Protein AF-A0A6L6XKD6-F1 (afdb_monomer)

Foldseek 3Di:
DDQDPPQKDFAPAQKFKFFAPQLCVPPPVCVPPDGRDFDDDVNHRRMDHNVCVVSVRIDIDGHPQWDKDKWKFKWFDDPNDTGGLVDPDTHPDVLLRVLLNVLSVPPPVDPTDIDMDIDIDTDHDQDAFDDDPNAGADEPSSPPDPSSDDFFHKYFVVVLVVQCVVDPWLDDDQQKTFHNDFPAWFQDPVVRDTAGWTFIWHHPDHRMIGTQGTHGRPDRHDDGDD

pLDDT: mean 93.57, std 5.66, range [59.41, 98.75]

Structure (mmCIF, N/CA/C/O backbone):
data_AF-A0A6L6XKD6-F1
#
_entry.id   AF-A0A6L6XKD6-F1
#
loop_
_atom_site.group_PDB
_atom_site.id
_atom_site.type_symbol
_atom_site.label_atom_id
_atom_site.label_alt_id
_atom_site.label_comp_id
_atom_site.label_asym_id
_atom_site.label_entity_id
_atom_site.label_seq_id
_atom_site.pdbx_PDB_ins_code
_atom_site.Cartn_x
_atom_site.Cartn_y
_atom_site.Cartn_z
_atom_site.occupancy
_atom_site.B_iso_or_equiv
_atom_site.auth_seq_id
_atom_site.auth_comp_id
_atom_site.auth_asym_id
_atom_site.auth_atom_id
_atom_site.pdbx_PDB_model_num
ATOM 1 N N . MET A 1 1 ? -10.963 7.367 24.232 1.00 85.81 1 MET A N 1
ATOM 2 C CA . MET A 1 1 ? -11.306 8.443 23.291 1.00 85.81 1 MET A CA 1
ATOM 3 C C . MET A 1 1 ? -10.760 9.798 23.723 1.00 85.81 1 MET A C 1
ATOM 5 O O . MET A 1 1 ? -10.962 10.217 24.860 1.00 85.81 1 MET A O 1
ATOM 9 N N . GLU A 1 2 ? -10.145 10.516 22.786 1.00 88.81 2 GLU A N 1
ATOM 10 C CA . GLU A 1 2 ? -9.749 11.925 22.910 1.00 88.81 2 GLU A CA 1
ATOM 11 C C . GLU A 1 2 ? -10.713 12.805 22.100 1.00 88.81 2 GLU A C 1
ATOM 13 O O . GLU A 1 2 ? -11.097 12.444 20.983 1.00 88.81 2 GLU A O 1
ATOM 18 N N . LYS A 1 3 ? -11.122 13.962 22.638 1.00 88.25 3 LYS A N 1
ATOM 19 C CA . LYS A 1 3 ? -11.932 14.929 21.884 1.00 88.25 3 LYS A CA 1
ATOM 20 C C . LYS A 1 3 ? -11.030 15.744 20.960 1.00 88.25 3 LYS A C 1
ATOM 22 O O . LYS A 1 3 ? -10.124 16.426 21.426 1.00 88.25 3 LYS A O 1
ATOM 27 N N . ILE A 1 4 ? -11.318 15.705 19.665 1.00 89.31 4 ILE A N 1
ATOM 28 C CA . ILE A 1 4 ? -10.573 16.413 18.623 1.00 89.31 4 ILE A CA 1
ATOM 29 C C . ILE A 1 4 ? -11.416 17.549 18.020 1.00 89.31 4 ILE A C 1
ATOM 31 O O . ILE A 1 4 ? -12.580 17.763 18.372 1.00 89.31 4 ILE A O 1
ATOM 35 N N . PHE A 1 5 ? -10.814 18.315 17.109 1.00 87.31 5 PHE A N 1
ATOM 36 C CA . PHE A 1 5 ? -11.452 19.457 16.452 1.00 87.31 5 PHE A CA 1
ATOM 37 C C . PHE A 1 5 ? -12.770 19.083 15.734 1.00 87.31 5 PHE A C 1
ATOM 39 O O . PHE A 1 5 ? -12.951 17.951 15.285 1.00 87.31 5 PHE A O 1
ATOM 46 N N . ASN A 1 6 ? -13.676 20.058 15.573 1.00 85.75 6 ASN A N 1
ATOM 47 C CA . ASN A 1 6 ? -14.986 19.907 14.914 1.00 85.75 6 ASN A CA 1
ATOM 48 C C . ASN A 1 6 ? -15.966 18.923 15.587 1.00 85.75 6 ASN A C 1
ATOM 50 O O . ASN A 1 6 ? -16.712 18.236 14.891 1.00 85.75 6 ASN A O 1
ATOM 54 N N . ASN A 1 7 ? -16.022 18.891 16.924 1.00 90.31 7 ASN A N 1
ATOM 55 C CA . ASN A 1 7 ? -16.972 18.059 17.685 1.00 90.31 7 ASN A CA 1
ATOM 56 C C . ASN A 1 7 ? -16.884 16.577 17.289 1.00 90.31 7 ASN A C 1
ATOM 58 O O . ASN A 1 7 ? -17.882 15.935 16.948 1.00 90.31 7 ASN A O 1
ATOM 62 N N . ARG A 1 8 ? -15.660 16.049 17.283 1.00 91.75 8 ARG A N 1
ATOM 63 C CA . ARG A 1 8 ? -15.356 14.653 16.968 1.00 91.75 8 ARG A CA 1
ATOM 64 C C . ARG A 1 8 ? -14.533 14.034 18.079 1.00 91.75 8 ARG A C 1
ATOM 66 O O . ARG A 1 8 ? -13.816 14.726 18.798 1.00 91.75 8 ARG A O 1
ATOM 73 N N . TYR A 1 9 ? -14.615 12.721 18.177 1.00 93.19 9 TYR A N 1
ATOM 74 C CA . TYR A 1 9 ? -13.723 11.909 18.977 1.00 93.19 9 TYR A CA 1
ATOM 75 C C . TYR A 1 9 ? -12.781 11.128 18.081 1.00 93.19 9 TYR A C 1
ATOM 77 O O . TYR A 1 9 ? -13.185 10.640 17.026 1.00 93.19 9 TYR A O 1
ATOM 85 N N . LYS A 1 10 ? -11.547 10.985 18.553 1.00 94.00 10 LYS A N 1
ATOM 86 C CA . LYS A 1 10 ? -10.614 9.965 18.100 1.00 94.00 10 LYS A CA 1
ATOM 87 C C . LYS A 1 10 ? -10.657 8.801 19.086 1.00 94.00 10 LYS A C 1
ATOM 89 O O . LYS A 1 10 ? -10.645 9.027 20.301 1.00 94.00 10 LYS A O 1
ATOM 94 N N . ALA A 1 11 ? -10.753 7.583 18.570 1.00 93.56 11 ALA A N 1
ATOM 95 C CA . ALA A 1 11 ? -10.715 6.371 19.369 1.00 93.56 11 ALA A CA 1
ATOM 96 C C . ALA A 1 11 ? -9.370 6.256 20.109 1.00 93.56 11 ALA A C 1
ATOM 98 O O . ALA A 1 11 ? -8.357 6.786 19.645 1.00 93.56 11 ALA A O 1
ATOM 99 N N . ASP A 1 12 ? -9.353 5.574 21.257 1.00 93.94 12 ASP A N 1
ATOM 100 C CA . ASP A 1 12 ? -8.089 5.181 21.894 1.00 93.94 12 ASP A CA 1
ATOM 101 C C . ASP A 1 12 ? -7.202 4.404 20.913 1.00 93.94 12 ASP A C 1
ATOM 103 O O . ASP A 1 12 ? -7.693 3.694 20.032 1.00 93.94 12 ASP A O 1
ATOM 107 N N . GLU A 1 13 ? -5.884 4.515 21.091 1.00 90.62 13 GLU A N 1
ATOM 108 C CA . GLU A 1 13 ? -4.920 3.759 20.293 1.00 90.62 13 GLU A CA 1
ATOM 109 C C . GLU A 1 13 ? -5.251 2.256 20.313 1.00 90.62 13 GLU A C 1
ATOM 111 O O . GLU A 1 13 ? -5.564 1.680 21.358 1.00 90.62 13 GLU A O 1
ATOM 116 N N . GLY A 1 14 ? -5.224 1.626 19.136 1.00 90.81 14 GLY A N 1
ATOM 117 C CA . GLY A 1 14 ? -5.606 0.225 18.974 1.00 90.81 14 GLY A CA 1
ATOM 118 C C . GLY A 1 14 ? -7.112 -0.042 19.019 1.00 90.81 14 GLY A C 1
ATOM 119 O O . GLY A 1 14 ? -7.512 -1.198 19.151 1.00 90.81 14 GLY A O 1
ATOM 120 N N . LYS A 1 15 ? -7.966 0.984 18.902 1.00 94.12 15 LYS A N 1
ATOM 121 C CA . LYS A 1 15 ? -9.426 0.842 18.817 1.00 94.12 15 LYS A CA 1
ATOM 122 C C . LYS A 1 15 ? -10.023 1.601 17.631 1.00 94.12 15 LYS A C 1
ATOM 124 O O . LYS A 1 15 ? -9.404 2.489 17.052 1.00 94.12 15 LYS A O 1
ATOM 129 N N . TYR A 1 16 ? -11.261 1.257 17.293 1.00 93.81 16 TYR A N 1
ATOM 130 C CA . TYR A 1 16 ? -12.077 1.915 16.272 1.00 93.81 16 TYR A CA 1
ATOM 131 C C . TYR A 1 16 ? -13.548 1.950 16.699 1.00 93.81 16 TYR A C 1
ATOM 133 O O . TYR A 1 16 ? -13.947 1.249 17.631 1.00 93.81 16 TYR A O 1
ATOM 141 N N . PHE A 1 17 ? -14.361 2.779 16.049 1.00 94.81 17 PHE A N 1
ATOM 142 C CA . PHE A 1 17 ? -15.783 2.898 16.350 1.00 94.81 17 PHE A CA 1
ATOM 143 C C . PHE A 1 17 ? -16.616 1.892 15.552 1.00 94.81 17 PHE A C 1
ATOM 145 O O . PHE A 1 17 ? -16.529 1.812 14.324 1.00 94.81 17 PHE A O 1
ATOM 152 N N . VAL A 1 18 ? -17.483 1.168 16.261 1.00 95.25 18 VAL A N 1
ATOM 153 C CA . VAL A 1 18 ? -18.462 0.240 15.682 1.00 95.25 18 VAL A CA 1
ATOM 154 C C . VAL A 1 18 ? -19.890 0.660 15.991 1.00 95.25 18 VAL A C 1
ATOM 156 O O . VAL A 1 18 ? -20.165 1.343 16.985 1.00 95.25 18 VAL A O 1
ATOM 159 N N . LEU A 1 19 ? -20.818 0.227 15.139 1.00 95.88 19 LEU A N 1
ATOM 160 C CA . LEU A 1 19 ? -22.241 0.493 15.295 1.00 95.88 19 LEU A CA 1
ATOM 161 C C . LEU A 1 19 ? -22.851 -0.298 16.459 1.00 95.88 19 LEU A C 1
ATOM 163 O O . LEU A 1 19 ? -22.727 -1.520 16.521 1.00 95.88 19 LEU A O 1
ATOM 167 N N . THR A 1 20 ? -23.595 0.380 17.336 1.00 96.19 20 THR A N 1
ATOM 168 C CA . THR A 1 20 ? -24.381 -0.270 18.396 1.00 96.19 20 THR A CA 1
ATOM 169 C C . THR A 1 20 ? -25.811 -0.579 17.942 1.00 96.19 20 THR A C 1
ATOM 171 O O . THR A 1 20 ? -26.335 0.041 17.013 1.00 96.19 20 THR A O 1
ATOM 174 N N . GLU A 1 21 ? -26.509 -1.461 18.666 1.00 95.56 21 GLU A N 1
ATOM 175 C CA . GLU A 1 21 ? -27.956 -1.699 18.495 1.00 95.56 21 GLU A CA 1
ATOM 176 C C . GLU A 1 21 ? -28.777 -0.400 18.553 1.00 95.56 21 GLU A C 1
ATOM 178 O O . GLU A 1 21 ? -29.677 -0.148 17.745 1.00 95.56 21 GLU A O 1
ATOM 183 N N . LYS A 1 22 ? -28.431 0.486 19.498 1.00 95.50 22 LYS A N 1
ATOM 184 C CA . LYS A 1 22 ? -29.087 1.788 19.649 1.00 95.50 22 LYS A CA 1
ATOM 185 C C . LYS A 1 22 ? -28.840 2.669 18.424 1.00 95.50 22 LYS A C 1
ATOM 187 O O . LYS A 1 22 ? -29.766 3.349 17.982 1.00 95.50 22 LYS A O 1
ATOM 192 N N . GLY A 1 23 ? -27.626 2.658 17.876 1.00 93.69 23 GLY A N 1
ATOM 193 C CA . GLY A 1 23 ? -27.283 3.382 16.655 1.00 93.69 23 GLY A CA 1
ATOM 194 C C . GLY A 1 23 ? -28.054 2.869 15.446 1.00 93.69 23 GLY A C 1
ATOM 195 O O . GLY A 1 23 ? -28.707 3.658 14.765 1.00 93.69 23 GLY A O 1
ATOM 196 N N . LYS A 1 24 ? -28.069 1.548 15.238 1.00 94.06 24 LYS A N 1
ATOM 197 C CA . LYS A 1 24 ? -28.800 0.883 14.149 1.00 94.06 24 LYS A CA 1
ATOM 198 C C . LYS A 1 24 ? -30.286 1.243 14.142 1.00 94.06 24 LYS A C 1
ATOM 200 O O . LYS A 1 24 ? -30.855 1.500 13.085 1.00 94.06 24 LYS A O 1
ATOM 205 N N . ARG A 1 25 ? -30.908 1.291 15.324 1.00 93.81 25 ARG A N 1
ATOM 206 C CA . ARG A 1 25 ? -32.331 1.618 15.479 1.00 93.81 25 ARG A CA 1
ATOM 207 C C . ARG A 1 25 ? -32.653 3.094 15.228 1.00 93.81 25 ARG A C 1
ATOM 209 O O . ARG A 1 25 ? -33.729 3.386 14.718 1.00 93.81 25 ARG A O 1
ATOM 216 N N . ASN A 1 26 ? -31.770 4.013 15.624 1.00 93.69 26 ASN A N 1
ATOM 217 C CA . ASN A 1 26 ? -32.099 5.443 15.721 1.00 93.69 26 ASN A CA 1
ATOM 218 C C . ASN A 1 26 ? -31.420 6.332 14.672 1.00 93.69 26 ASN A C 1
ATOM 220 O O . ASN A 1 26 ? -31.800 7.494 14.536 1.00 93.69 26 ASN A O 1
ATOM 224 N N . VAL A 1 27 ? -30.426 5.829 13.936 1.00 91.69 27 VAL A N 1
ATOM 225 C CA . VAL A 1 27 ? -29.691 6.606 12.933 1.00 91.69 27 VAL A CA 1
ATOM 226 C C . VAL A 1 27 ? -29.999 6.064 11.535 1.00 91.69 27 VAL A C 1
ATOM 228 O O . VAL A 1 27 ? -29.444 5.038 11.141 1.00 91.69 27 VAL A O 1
ATOM 231 N N . PRO A 1 28 ? -30.830 6.758 10.732 1.00 89.62 28 PRO A N 1
ATOM 232 C CA . PRO A 1 28 ? -31.217 6.289 9.399 1.00 89.62 28 PRO A CA 1
ATOM 233 C C . PRO A 1 28 ? -30.036 6.016 8.459 1.00 89.62 28 PRO A C 1
ATOM 235 O O . PRO A 1 28 ? -30.104 5.105 7.635 1.00 89.62 28 PRO A O 1
ATOM 238 N N . ALA A 1 29 ? -28.938 6.766 8.605 1.00 86.69 29 ALA A N 1
ATOM 239 C CA . ALA A 1 29 ? -27.720 6.574 7.818 1.00 86.69 29 ALA A CA 1
ATOM 240 C C . ALA A 1 29 ? -27.069 5.196 8.040 1.00 86.69 29 ALA A C 1
ATOM 242 O O . ALA A 1 29 ? -26.415 4.677 7.143 1.00 86.69 29 ALA A O 1
ATOM 243 N N . TYR A 1 30 ? -27.290 4.572 9.200 1.00 89.56 30 TYR A N 1
ATOM 244 C CA . TYR A 1 30 ? -26.697 3.284 9.561 1.00 89.56 30 TYR A CA 1
ATOM 245 C C . TYR A 1 30 ? -27.616 2.092 9.263 1.00 89.56 30 TYR A C 1
ATOM 247 O O . TYR A 1 30 ? -27.306 0.961 9.633 1.00 89.56 30 TYR A O 1
ATOM 255 N N . LYS A 1 31 ? -28.740 2.292 8.551 1.00 86.06 31 LYS A N 1
ATOM 256 C CA . LYS A 1 31 ? -29.712 1.211 8.296 1.00 86.06 31 LYS A CA 1
ATOM 257 C C . LYS A 1 31 ? -29.104 0.010 7.564 1.00 86.06 31 LYS A C 1
ATOM 259 O O . LYS A 1 31 ? -29.585 -1.100 7.753 1.00 86.06 31 LYS A O 1
ATOM 264 N N . ASN A 1 32 ? -28.074 0.221 6.744 1.00 88.75 32 ASN A N 1
ATOM 265 C CA . ASN A 1 32 ? -27.440 -0.826 5.935 1.00 88.75 32 ASN A CA 1
ATOM 266 C C . ASN A 1 32 ? -26.163 -1.398 6.574 1.00 88.75 32 ASN A C 1
ATOM 268 O O . ASN A 1 32 ? -25.604 -2.331 6.021 1.00 88.75 32 ASN A O 1
ATOM 272 N N . ILE A 1 33 ? -25.723 -0.863 7.716 1.00 89.75 33 ILE A N 1
ATOM 273 C CA . ILE A 1 33 ? -24.507 -1.298 8.421 1.00 89.75 33 ILE A CA 1
ATOM 274 C C . ILE A 1 33 ? -24.913 -2.269 9.526 1.00 89.75 33 ILE A C 1
ATOM 276 O O . ILE A 1 33 ? -25.846 -1.981 10.277 1.00 89.75 33 ILE A O 1
ATOM 280 N N . SER A 1 34 ? -24.289 -3.431 9.622 1.00 92.69 34 SER A N 1
ATOM 281 C CA . SER A 1 34 ? -24.578 -4.422 10.659 1.00 92.69 34 SER A CA 1
ATOM 282 C C . SER A 1 34 ? -24.107 -3.938 12.031 1.00 92.69 34 SER A C 1
ATOM 284 O O . SER A 1 34 ? -23.170 -3.154 12.159 1.00 92.69 34 SER A O 1
ATOM 286 N N . VAL A 1 35 ? -24.774 -4.381 13.095 1.00 92.69 35 VAL A N 1
ATOM 287 C CA . VAL A 1 35 ? -24.304 -4.090 14.457 1.00 92.69 35 VAL A CA 1
ATOM 288 C C . VAL A 1 35 ? -22.936 -4.744 14.651 1.00 92.69 35 VAL A C 1
ATOM 290 O O . VAL A 1 35 ? -22.742 -5.893 14.263 1.00 92.69 35 VAL A O 1
ATOM 293 N N . GLY A 1 36 ? -21.990 -3.999 15.222 1.00 89.12 36 GLY A N 1
ATOM 294 C CA . GLY A 1 36 ? -20.596 -4.421 15.361 1.00 89.12 36 GLY A CA 1
ATOM 295 C C . GLY A 1 36 ? -19.717 -4.174 14.131 1.00 89.12 36 GLY A C 1
ATOM 296 O O . GLY A 1 36 ? -18.504 -4.312 14.247 1.00 89.12 36 GLY A O 1
ATOM 297 N N . GLU A 1 37 ? -20.270 -3.767 12.982 1.00 89.56 37 GLU A N 1
ATOM 298 C CA . GLU A 1 37 ? -19.444 -3.299 11.862 1.00 89.56 37 GLU A CA 1
ATOM 299 C C . GLU A 1 37 ? -18.857 -1.915 12.153 1.00 89.56 37 GLU A C 1
ATOM 301 O O . GLU A 1 37 ? -19.454 -1.093 12.863 1.00 89.56 37 GLU A O 1
ATOM 306 N N . SER A 1 38 ? -17.675 -1.664 11.584 1.00 88.31 38 SER A N 1
ATOM 307 C CA . SER A 1 38 ? -17.019 -0.363 11.656 1.00 88.31 38 SER A CA 1
ATOM 308 C C . SER A 1 38 ? -17.881 0.714 11.002 1.00 88.31 38 SER A C 1
ATOM 310 O O . SER A 1 38 ? -18.537 0.502 9.980 1.00 88.31 38 SER A O 1
ATOM 312 N N . VAL A 1 39 ? -17.861 1.908 11.588 1.00 85.12 39 VAL A N 1
ATOM 313 C CA . VAL A 1 39 ? -18.477 3.094 10.994 1.00 85.12 39 VAL A CA 1
ATOM 314 C C . VAL A 1 39 ? -17.377 4.108 10.740 1.00 85.12 39 VAL A C 1
ATOM 316 O O . VAL A 1 39 ? -16.840 4.689 11.676 1.00 85.12 39 VAL A O 1
ATOM 319 N N . ALA A 1 40 ? -17.034 4.301 9.468 1.00 79.12 40 ALA A N 1
ATOM 320 C CA . ALA A 1 40 ? -16.027 5.270 9.061 1.00 79.12 40 ALA A CA 1
ATOM 321 C C . ALA A 1 40 ? -16.639 6.660 8.853 1.00 79.12 40 ALA A C 1
ATOM 323 O O . ALA A 1 40 ? -17.618 6.816 8.117 1.00 79.12 40 ALA A O 1
ATOM 324 N N . GLU A 1 41 ? -16.030 7.686 9.444 1.00 72.69 41 GLU A N 1
ATOM 325 C CA . GLU A 1 41 ? -16.300 9.077 9.096 1.00 72.69 41 GLU A CA 1
ATOM 326 C C . GLU A 1 41 ? -15.225 9.563 8.119 1.00 72.69 41 GLU A C 1
ATOM 328 O O . GLU A 1 41 ? -14.050 9.635 8.461 1.00 72.69 41 GLU A O 1
ATOM 333 N N . GLY A 1 42 ? -15.607 9.876 6.876 1.00 59.41 42 GLY A N 1
ATOM 334 C CA . GLY A 1 42 ? -14.647 10.342 5.865 1.00 59.41 42 GLY A CA 1
ATOM 335 C C . GLY A 1 42 ? -13.521 9.339 5.578 1.00 59.41 42 GLY A C 1
ATOM 336 O O . GLY A 1 42 ? -12.397 9.765 5.341 1.00 59.41 42 GLY A O 1
ATOM 337 N N . TYR A 1 43 ? -13.847 8.038 5.603 1.00 64.44 43 TYR A N 1
ATOM 338 C CA . TYR A 1 43 ? -12.949 6.880 5.437 1.00 64.44 43 TYR A CA 1
ATOM 339 C C . TYR A 1 43 ? -12.096 6.493 6.657 1.00 64.44 43 TYR A C 1
ATOM 341 O O . TYR A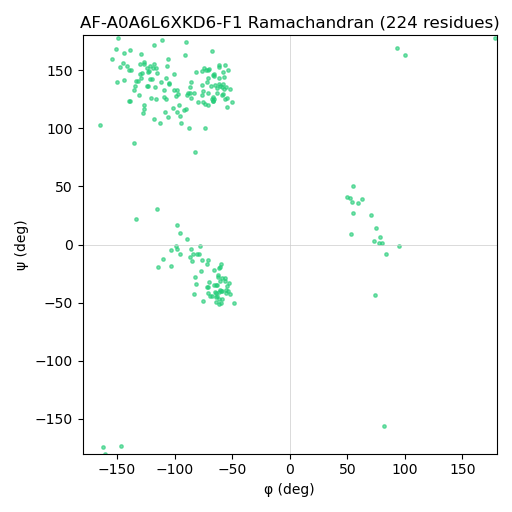 1 43 ? -11.389 5.491 6.593 1.00 64.44 43 TYR A O 1
ATOM 349 N N . ASP A 1 44 ? -12.219 7.192 7.790 1.00 82.69 44 ASP A N 1
ATOM 350 C CA . ASP A 1 44 ? -11.517 6.839 9.028 1.00 82.69 44 ASP A CA 1
ATOM 351 C C . ASP A 1 44 ? -12.492 6.280 10.078 1.00 82.69 44 ASP A C 1
ATOM 353 O O . ASP A 1 44 ? -13.376 6.980 10.573 1.00 82.69 44 ASP A O 1
ATOM 357 N N . SER A 1 45 ? -12.345 4.997 10.418 1.00 87.44 45 SER A N 1
ATOM 358 C CA . SER A 1 45 ? -13.155 4.329 11.455 1.00 87.44 45 SER A CA 1
ATOM 359 C C . SER A 1 45 ? -12.678 4.600 12.882 1.00 87.44 45 SER A C 1
ATOM 361 O O . SER A 1 45 ? -13.366 4.257 13.842 1.00 87.44 45 SER A O 1
ATOM 363 N N . THR A 1 46 ? -11.525 5.246 13.050 1.00 90.88 46 THR A N 1
ATOM 364 C CA . THR A 1 46 ? -11.024 5.698 14.353 1.00 90.88 46 THR A CA 1
ATOM 365 C C . THR A 1 46 ? -11.583 7.063 14.742 1.00 90.88 46 THR A C 1
ATOM 367 O O . THR A 1 46 ? -11.343 7.525 15.856 1.00 90.88 46 THR A O 1
ATOM 370 N N . ILE A 1 47 ? -12.356 7.706 13.862 1.00 92.06 47 ILE A N 1
ATOM 371 C CA . ILE A 1 47 ? -12.967 9.014 14.092 1.00 92.06 47 ILE A CA 1
ATOM 372 C C . ILE A 1 47 ? -14.490 8.885 14.080 1.00 92.06 47 ILE A C 1
ATOM 374 O O . ILE A 1 47 ? -15.072 8.244 13.210 1.00 92.06 47 ILE A O 1
ATOM 378 N N . ALA A 1 48 ? -15.144 9.536 15.041 1.00 92.62 48 ALA A N 1
ATOM 379 C CA . ALA A 1 48 ? -16.597 9.615 15.093 1.00 92.62 48 ALA A CA 1
ATOM 380 C C . ALA A 1 48 ? -17.086 10.969 15.610 1.00 92.62 48 ALA A C 1
ATOM 382 O O . ALA A 1 48 ? -16.544 11.522 16.568 1.00 92.62 48 ALA A O 1
ATOM 383 N N . ALA A 1 49 ? -18.174 11.480 15.034 1.00 92.06 49 ALA A N 1
ATOM 384 C CA . ALA A 1 49 ? -18.852 12.667 15.542 1.00 92.06 49 ALA A CA 1
ATOM 385 C C . ALA A 1 49 ? -19.287 12.493 17.008 1.00 92.06 49 ALA A C 1
ATOM 387 O O . ALA A 1 49 ? -19.925 11.502 17.372 1.00 92.06 49 ALA A O 1
ATOM 388 N N . GLU A 1 50 ? -19.024 13.514 17.824 1.00 93.31 50 GLU A N 1
ATOM 389 C CA . GLU A 1 50 ? -19.306 13.568 19.263 1.00 93.31 50 GLU A CA 1
ATOM 390 C C . GLU A 1 50 ? -20.734 13.132 19.578 1.00 93.31 50 GLU A C 1
ATOM 392 O O . GLU A 1 50 ? -20.950 12.194 20.342 1.00 93.31 50 GLU A O 1
ATOM 397 N N . ARG A 1 51 ? -21.712 13.707 18.868 1.00 92.69 51 ARG A N 1
ATOM 398 C CA . ARG A 1 51 ? -23.133 13.377 19.035 1.00 92.69 51 ARG A CA 1
ATOM 399 C C . ARG A 1 51 ? -23.449 11.893 18.846 1.00 92.69 51 ARG A C 1
ATOM 401 O O . ARG A 1 51 ? -24.445 11.423 19.380 1.00 92.69 51 ARG A O 1
ATOM 408 N N . PHE A 1 52 ? -22.695 11.157 18.034 1.00 93.62 52 PHE A N 1
ATOM 409 C CA . PHE A 1 52 ? -22.953 9.735 17.812 1.00 93.62 52 PHE A CA 1
ATOM 410 C C . PHE A 1 52 ? -22.378 8.878 18.934 1.00 93.62 52 PHE A C 1
ATOM 412 O O . PHE A 1 52 ? -23.005 7.891 19.320 1.00 93.62 52 PHE A O 1
ATOM 419 N N . VAL A 1 53 ? -21.244 9.287 19.495 1.00 93.75 53 VAL A N 1
ATOM 420 C CA . VAL A 1 53 ? -20.633 8.605 20.635 1.00 93.75 53 VAL A CA 1
ATOM 421 C C . VAL A 1 53 ? -21.400 8.912 21.924 1.00 93.75 53 VAL A C 1
ATOM 423 O O . VAL A 1 53 ? -21.827 7.987 22.608 1.00 93.75 53 VAL A O 1
ATOM 426 N N . GLU A 1 54 ? -21.696 10.183 22.214 1.00 94.12 54 GLU A N 1
ATOM 427 C CA . GLU A 1 54 ? -22.406 10.595 23.437 1.00 94.12 54 GLU A CA 1
ATOM 428 C C . GLU A 1 54 ? -23.834 10.040 23.518 1.00 94.12 54 GLU A C 1
ATOM 430 O O . GLU A 1 54 ? -24.311 9.667 24.588 1.00 94.12 54 GLU A O 1
ATOM 435 N N . ASN A 1 55 ? -24.520 9.911 22.377 1.00 95.19 55 ASN A N 1
ATOM 436 C CA . ASN A 1 55 ? -25.835 9.272 22.339 1.00 95.19 55 ASN A CA 1
ATOM 437 C C . ASN A 1 55 ? -25.765 7.734 22.392 1.00 95.19 55 ASN A C 1
ATOM 439 O O . ASN A 1 55 ? -26.815 7.083 22.403 1.00 95.19 55 ASN A O 1
ATOM 443 N N . GLY A 1 56 ? -24.571 7.135 22.441 1.00 94.56 56 GLY A N 1
ATOM 444 C CA . GLY A 1 56 ? -24.358 5.688 22.505 1.00 94.56 56 GLY A CA 1
ATOM 445 C C . GLY A 1 56 ? -24.697 4.953 21.208 1.00 94.56 56 GLY A C 1
ATOM 446 O O . GLY A 1 56 ? -25.071 3.781 21.247 1.00 94.56 56 GLY A O 1
ATOM 447 N N . TYR A 1 57 ? -24.645 5.635 20.062 1.00 95.44 57 TYR A N 1
ATOM 448 C CA . TYR A 1 57 ? -24.878 5.029 18.746 1.00 95.44 57 TYR A CA 1
ATOM 449 C C . TYR A 1 57 ? -23.635 4.339 18.196 1.00 95.44 57 TYR A C 1
ATOM 451 O O . TYR A 1 57 ? -23.759 3.385 17.433 1.00 95.44 57 TYR A O 1
ATOM 459 N N . LEU A 1 58 ? -22.464 4.820 18.603 1.00 95.44 58 LEU A N 1
ATOM 460 C CA . LEU A 1 58 ? -21.168 4.236 18.302 1.00 95.44 58 LEU A CA 1
ATOM 461 C C . LEU A 1 58 ? -20.442 3.924 19.609 1.00 95.44 58 LEU A C 1
ATOM 463 O O . LEU A 1 58 ? -20.623 4.625 20.606 1.00 95.44 58 LEU A O 1
ATOM 467 N N . THR A 1 59 ? -19.626 2.878 19.601 1.00 95.62 59 THR A N 1
ATOM 468 C CA . THR A 1 59 ? -18.774 2.509 20.735 1.00 95.62 59 THR A CA 1
ATOM 469 C C . THR A 1 59 ? -17.393 2.099 20.244 1.00 95.62 59 THR A C 1
ATOM 471 O O . THR A 1 59 ? -17.260 1.620 19.119 1.00 95.62 59 THR A O 1
ATOM 474 N N . GLU A 1 60 ? -16.365 2.315 21.060 1.00 95.19 60 GLU A N 1
ATOM 475 C CA . GLU A 1 60 ? -15.018 1.850 20.739 1.00 95.19 60 GLU A CA 1
ATOM 476 C C . GLU A 1 60 ? -14.932 0.325 20.864 1.00 95.19 60 GLU A C 1
ATOM 478 O O . GLU A 1 60 ? -15.449 -0.273 21.807 1.00 95.19 60 GLU A O 1
ATOM 483 N N . THR A 1 61 ? -14.228 -0.308 19.937 1.00 94.38 61 THR A N 1
ATOM 484 C CA . THR A 1 61 ? -13.902 -1.735 19.952 1.00 94.38 61 THR A CA 1
ATOM 485 C C . THR A 1 61 ? -12.420 -1.915 19.617 1.00 94.38 61 THR A C 1
ATOM 487 O O . THR A 1 61 ? -11.909 -1.181 18.768 1.00 94.38 61 THR A O 1
ATOM 490 N N . PRO A 1 62 ? -11.701 -2.846 20.274 1.00 93.88 62 PRO A N 1
ATOM 491 C CA . PRO A 1 62 ? -10.311 -3.145 19.940 1.00 93.88 62 PRO A CA 1
ATOM 492 C C . PRO A 1 62 ? -10.143 -3.585 18.484 1.00 93.88 62 PRO A C 1
ATOM 494 O O . PRO A 1 62 ? -10.930 -4.387 17.978 1.00 93.88 62 PRO A O 1
ATOM 497 N N . ILE A 1 63 ? -9.094 -3.094 17.828 1.00 90.50 63 ILE A N 1
ATOM 498 C CA . ILE A 1 63 ? -8.667 -3.567 16.512 1.00 90.50 63 ILE A CA 1
ATOM 499 C C . ILE A 1 63 ? -8.144 -5.005 16.680 1.00 90.50 63 ILE A C 1
ATOM 501 O O . ILE A 1 63 ? -7.268 -5.232 17.520 1.00 90.50 63 ILE A O 1
ATOM 505 N N . PRO A 1 64 ? -8.670 -5.986 15.921 1.00 88.69 64 PRO A N 1
ATOM 506 C CA . PRO A 1 64 ? -8.182 -7.358 15.979 1.00 88.69 64 PRO A CA 1
ATOM 507 C C . PRO A 1 64 ? -6.685 -7.448 15.684 1.00 88.69 64 PRO A C 1
ATOM 509 O O . PRO A 1 64 ? -6.166 -6.717 14.841 1.00 88.69 64 PRO A O 1
ATOM 512 N N . ASP A 1 65 ? -6.008 -8.364 16.376 1.00 91.31 65 ASP A N 1
ATOM 513 C CA . ASP A 1 65 ? -4.584 -8.654 16.192 1.00 91.31 65 ASP A CA 1
ATOM 514 C C . ASP A 1 65 ? -3.655 -7.432 16.333 1.00 91.31 65 ASP A C 1
ATOM 516 O O . ASP A 1 65 ? -2.569 -7.410 15.755 1.00 91.31 65 ASP A O 1
ATOM 520 N N . TRP A 1 66 ? -4.053 -6.413 17.102 1.00 93.25 66 TRP A N 1
ATOM 521 C CA . TRP A 1 66 ? -3.191 -5.273 17.410 1.00 93.25 66 TRP A CA 1
ATOM 522 C C . TRP A 1 66 ? -1.988 -5.707 18.251 1.00 93.25 66 TRP A C 1
ATOM 524 O O . TRP A 1 66 ? -2.144 -6.301 19.322 1.00 93.25 66 TRP A O 1
ATOM 534 N N . ILE A 1 67 ? -0.785 -5.390 17.780 1.00 94.56 67 ILE A N 1
ATOM 535 C CA . ILE A 1 67 ? 0.475 -5.736 18.438 1.00 94.56 67 ILE A CA 1
ATOM 536 C C . ILE A 1 67 ? 1.353 -4.504 18.633 1.00 94.56 67 ILE A C 1
ATOM 538 O O . ILE A 1 67 ? 1.245 -3.518 17.906 1.00 94.56 67 ILE A O 1
ATOM 542 N N . GLU A 1 68 ? 2.257 -4.603 19.603 1.00 96.12 68 GLU A N 1
ATOM 543 C CA . GLU A 1 68 ? 3.436 -3.749 19.702 1.00 96.12 68 GLU A CA 1
ATOM 544 C C . GLU A 1 68 ? 4.664 -4.595 19.342 1.00 96.12 68 GLU A C 1
ATOM 546 O O . GLU A 1 68 ? 4.870 -5.672 19.909 1.00 96.12 68 GLU A O 1
ATOM 551 N N . SER A 1 69 ? 5.461 -4.148 18.374 1.00 96.19 69 SER A N 1
ATOM 552 C CA . SER A 1 69 ? 6.668 -4.851 17.924 1.00 96.19 69 SER A CA 1
ATOM 553 C C . SER A 1 69 ? 7.729 -3.876 17.423 1.00 96.19 69 SER A C 1
ATOM 555 O O . SER A 1 69 ? 7.504 -2.667 17.357 1.00 96.19 69 SER A O 1
ATOM 557 N N . THR A 1 70 ? 8.895 -4.390 17.030 1.00 97.69 70 THR A N 1
ATOM 558 C CA . THR A 1 70 ? 9.852 -3.595 16.253 1.00 97.69 70 THR A CA 1
ATOM 559 C C . THR A 1 70 ? 9.231 -3.225 14.909 1.00 97.69 70 THR A C 1
ATOM 561 O O . THR A 1 70 ? 8.688 -4.083 14.212 1.00 97.69 70 THR A O 1
ATOM 564 N N . GLY A 1 71 ? 9.303 -1.942 14.580 1.00 97.56 71 GLY A N 1
ATOM 565 C CA . GLY A 1 71 ? 8.937 -1.358 13.301 1.00 97.56 71 GLY A CA 1
ATOM 566 C C . GLY A 1 71 ? 10.128 -0.708 12.620 1.00 97.56 71 GLY A C 1
ATOM 567 O O . GLY A 1 71 ? 11.199 -0.551 13.212 1.00 97.56 71 GLY A O 1
ATOM 568 N N . TYR A 1 72 ? 9.916 -0.309 11.374 1.00 97.94 72 TYR A N 1
ATOM 569 C CA . TYR A 1 72 ? 10.947 0.256 10.518 1.00 97.94 72 TYR A CA 1
ATOM 570 C C . TYR A 1 72 ? 10.401 1.477 9.797 1.00 97.94 72 TYR A C 1
ATOM 572 O O . TYR A 1 72 ? 9.326 1.434 9.215 1.00 97.94 72 TYR A O 1
ATOM 580 N N . GLU A 1 73 ? 11.154 2.560 9.791 1.00 96.88 73 GLU A N 1
ATOM 581 C CA . GLU A 1 73 ? 10.821 3.767 9.040 1.00 96.88 73 GLU A CA 1
ATOM 582 C C . GLU A 1 73 ? 12.013 4.179 8.181 1.00 96.88 73 GLU A C 1
ATOM 584 O O . GLU A 1 73 ? 13.171 3.958 8.546 1.00 96.88 73 GLU A O 1
ATOM 589 N N . VAL A 1 74 ? 11.722 4.770 7.025 1.00 96.88 74 VAL A N 1
ATOM 590 C CA . VAL A 1 74 ? 12.740 5.237 6.082 1.00 96.88 74 VAL A CA 1
ATOM 591 C C . VAL A 1 74 ? 12.891 6.744 6.232 1.00 96.88 74 VAL A C 1
ATOM 593 O O . VAL A 1 74 ? 11.943 7.509 6.026 1.00 96.88 74 VAL A O 1
ATOM 596 N N . VAL A 1 75 ? 14.090 7.165 6.628 1.00 97.12 75 VAL A N 1
ATOM 597 C CA . VAL A 1 75 ? 14.374 8.529 7.074 1.00 97.12 75 VAL A CA 1
ATOM 598 C C . VAL A 1 75 ? 15.707 9.045 6.534 1.00 97.12 75 VAL A C 1
ATOM 600 O O . VAL A 1 75 ? 16.535 8.294 6.020 1.00 97.12 75 VAL A O 1
ATOM 603 N N . TYR A 1 76 ? 15.921 10.349 6.671 1.00 96.25 76 TYR A N 1
ATOM 604 C CA . TYR A 1 76 ? 17.205 11.011 6.456 1.00 96.25 76 TYR A CA 1
ATOM 605 C C . TYR A 1 76 ? 17.387 12.165 7.438 1.00 96.25 76 TYR A C 1
ATOM 607 O O . TYR A 1 76 ? 16.415 12.743 7.928 1.00 96.25 76 TYR A O 1
ATOM 615 N N . ASP A 1 77 ? 18.640 12.533 7.699 1.00 96.50 77 ASP A N 1
ATOM 616 C CA . ASP A 1 77 ? 18.951 13.632 8.609 1.00 96.50 77 ASP A CA 1
ATOM 617 C C . ASP A 1 77 ? 19.249 14.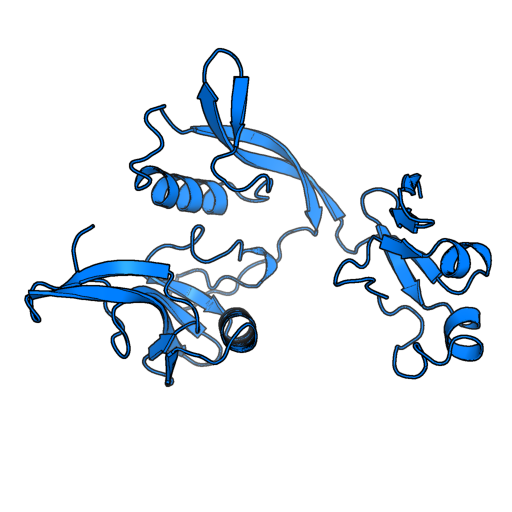921 7.848 1.00 96.50 77 ASP A C 1
ATOM 619 O O . ASP A 1 77 ? 20.118 14.973 6.976 1.00 96.50 77 ASP A O 1
ATOM 623 N N . ARG A 1 78 ? 18.562 16.004 8.220 1.00 94.19 78 ARG A N 1
ATOM 624 C CA . ARG A 1 78 ? 18.757 17.331 7.636 1.00 94.19 78 ARG A CA 1
ATOM 625 C C . ARG A 1 78 ? 18.699 18.410 8.706 1.00 94.19 78 ARG A C 1
ATOM 627 O O . ARG A 1 78 ? 17.704 18.570 9.410 1.00 94.19 78 ARG A O 1
ATOM 634 N N . LYS A 1 79 ? 19.774 19.201 8.800 1.00 93.50 79 LYS A N 1
ATOM 635 C CA . LYS A 1 79 ? 19.906 20.309 9.769 1.00 93.50 79 LYS A CA 1
ATOM 636 C C . LYS A 1 79 ? 19.623 19.874 11.221 1.00 93.50 79 LYS A C 1
ATOM 638 O O . LYS A 1 79 ? 18.966 2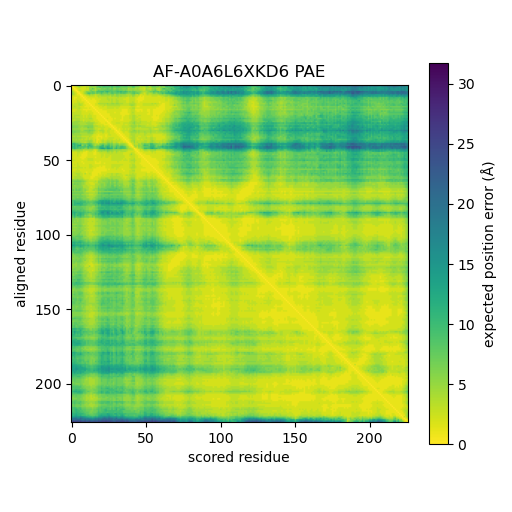0.600 11.958 1.00 93.50 79 LYS A O 1
ATOM 643 N N . GLY A 1 80 ? 20.093 18.685 11.606 1.00 93.50 80 GLY A N 1
ATOM 644 C CA . GLY A 1 80 ? 19.916 18.138 12.958 1.00 93.50 80 GLY A CA 1
ATOM 645 C C . GLY A 1 80 ? 18.537 17.535 13.247 1.00 93.50 80 GLY A C 1
ATOM 646 O O . GLY A 1 80 ? 18.288 17.163 14.386 1.00 93.50 80 GLY A O 1
ATOM 647 N N . ASN A 1 81 ? 17.658 17.427 12.245 1.00 94.94 81 ASN A N 1
ATOM 648 C CA . ASN A 1 81 ? 16.359 16.768 12.374 1.00 94.94 81 ASN A CA 1
ATOM 649 C C . ASN A 1 81 ? 16.340 15.487 11.543 1.00 94.94 81 ASN A C 1
ATOM 651 O O . ASN A 1 81 ? 16.802 15.504 10.401 1.00 94.94 81 ASN A O 1
ATOM 655 N N . THR A 1 82 ? 15.742 14.430 12.084 1.00 95.94 82 THR A N 1
ATOM 656 C CA . THR A 1 82 ? 15.404 13.225 11.322 1.00 95.94 82 THR A CA 1
ATOM 657 C C . THR A 1 82 ? 14.048 13.421 10.654 1.00 95.94 82 THR A C 1
ATOM 659 O O . THR A 1 82 ? 13.074 13.783 11.316 1.00 95.94 82 THR A O 1
ATOM 662 N N . ILE A 1 83 ? 13.992 13.221 9.339 1.00 94.56 83 ILE A N 1
ATOM 663 C CA . ILE A 1 83 ? 12.827 13.497 8.494 1.00 94.56 83 ILE A CA 1
ATOM 664 C C . ILE A 1 83 ? 12.426 12.214 7.762 1.00 94.56 83 ILE A C 1
ATOM 666 O O . ILE A 1 83 ? 13.283 11.508 7.236 1.00 94.56 83 ILE A O 1
ATOM 670 N N . HIS A 1 84 ? 11.124 11.933 7.706 1.00 93.31 84 HIS A N 1
ATOM 671 C CA . HIS A 1 84 ? 10.566 10.824 6.930 1.00 93.31 84 HIS A CA 1
ATOM 672 C C . HIS A 1 84 ? 10.654 11.081 5.423 1.00 93.31 84 HIS A C 1
ATOM 674 O O . HIS A 1 84 ? 10.435 12.201 4.953 1.00 93.31 84 HIS A O 1
ATOM 680 N N . VAL A 1 85 ? 10.912 10.029 4.646 1.00 91.50 85 VAL A N 1
ATOM 681 C CA . VAL A 1 85 ? 10.960 10.118 3.182 1.00 91.50 85 VAL A CA 1
ATOM 682 C C . VAL A 1 85 ? 9.554 10.046 2.595 1.00 91.50 85 VAL A C 1
ATOM 684 O O . VAL A 1 85 ? 9.113 8.992 2.153 1.00 91.50 85 VAL A O 1
ATOM 687 N N . GLY A 1 86 ? 8.824 11.163 2.620 1.00 82.88 86 GLY A N 1
ATOM 688 C CA . GLY A 1 86 ? 7.485 11.302 2.027 1.00 82.88 86 GLY A CA 1
ATOM 689 C C . GLY A 1 86 ? 6.357 10.613 2.807 1.00 82.88 86 GLY A C 1
ATOM 690 O O . GLY A 1 86 ? 5.313 11.223 3.022 1.00 82.88 86 GLY A O 1
ATOM 691 N N . ASN A 1 87 ? 6.581 9.388 3.284 1.00 82.62 87 ASN A N 1
ATOM 692 C CA . ASN A 1 87 ? 5.622 8.584 4.030 1.00 82.62 87 ASN A CA 1
ATOM 693 C C . ASN A 1 87 ? 6.034 8.471 5.507 1.00 82.62 87 ASN A C 1
ATOM 695 O O . ASN A 1 87 ? 7.154 8.073 5.822 1.00 82.62 87 ASN A O 1
ATOM 699 N N . THR A 1 88 ? 5.122 8.813 6.420 1.00 89.25 88 THR A N 1
ATOM 700 C CA . THR A 1 88 ? 5.331 8.714 7.876 1.00 89.25 88 THR A CA 1
ATOM 701 C C . THR A 1 88 ? 4.924 7.358 8.454 1.00 89.25 88 THR A C 1
ATOM 703 O O . THR A 1 88 ? 4.918 7.191 9.672 1.00 89.25 88 THR A O 1
ATOM 706 N N . VAL A 1 89 ? 4.524 6.402 7.612 1.00 89.88 89 VAL A N 1
ATOM 707 C CA . VAL A 1 89 ? 4.172 5.044 8.034 1.00 89.88 89 VAL A CA 1
ATOM 708 C C . VAL A 1 89 ? 5.375 4.347 8.669 1.00 89.88 89 VAL A C 1
ATOM 710 O O . VAL A 1 89 ? 6.496 4.406 8.168 1.00 89.88 89 VAL A O 1
ATOM 713 N N . ILE A 1 90 ? 5.100 3.635 9.761 1.00 95.56 90 ILE A N 1
ATOM 714 C CA . ILE A 1 90 ? 6.018 2.669 10.357 1.00 95.56 90 ILE A CA 1
ATOM 715 C C . ILE A 1 90 ? 5.710 1.306 9.739 1.00 95.56 90 ILE A C 1
ATOM 717 O O . ILE A 1 90 ? 4.619 0.763 9.922 1.00 95.56 90 ILE A O 1
ATOM 721 N N . PHE A 1 91 ? 6.667 0.751 9.005 1.00 96.56 91 PHE A N 1
ATOM 722 C CA . PHE A 1 91 ? 6.544 -0.554 8.375 1.00 96.56 91 PHE A CA 1
ATOM 723 C C . PHE A 1 91 ? 6.701 -1.670 9.421 1.00 96.56 91 PHE A C 1
ATOM 725 O O . PHE A 1 91 ? 7.668 -1.661 10.188 1.00 96.56 91 PHE A O 1
ATOM 732 N N . PRO A 1 92 ? 5.802 -2.667 9.445 1.00 96.62 92 PRO A N 1
ATOM 733 C CA . PRO A 1 92 ? 5.863 -3.784 10.391 1.00 96.62 92 PRO A CA 1
ATOM 734 C C . PRO A 1 92 ? 6.928 -4.831 10.040 1.00 96.62 92 PRO A C 1
ATOM 736 O O . PRO A 1 92 ? 7.231 -5.699 10.855 1.00 96.62 92 PRO A O 1
ATOM 739 N N . ALA A 1 93 ? 7.485 -4.786 8.826 1.00 96.94 93 ALA A N 1
ATOM 740 C CA . ALA A 1 93 ? 8.506 -5.716 8.363 1.00 96.94 93 ALA A CA 1
ATOM 741 C C . ALA A 1 93 ? 9.642 -4.975 7.656 1.00 96.94 93 ALA A C 1
ATOM 743 O O . ALA A 1 93 ? 9.407 -4.111 6.811 1.00 96.94 93 ALA A O 1
ATOM 744 N N . ARG A 1 94 ? 10.881 -5.367 7.971 1.00 97.38 94 ARG A N 1
ATOM 745 C CA . ARG A 1 94 ? 12.096 -4.759 7.415 1.00 97.38 94 ARG A CA 1
ATOM 746 C C . ARG A 1 94 ? 12.150 -4.840 5.891 1.00 97.38 94 ARG A C 1
ATOM 748 O O . ARG A 1 94 ? 12.504 -3.862 5.253 1.00 97.38 94 ARG A O 1
ATOM 755 N N . GLU A 1 95 ? 11.726 -5.971 5.332 1.00 97.31 95 GLU A N 1
ATOM 756 C CA . GLU A 1 95 ? 11.638 -6.215 3.884 1.00 97.31 95 GLU A CA 1
ATOM 757 C C . GLU A 1 95 ? 10.831 -5.128 3.155 1.00 97.31 95 GLU A C 1
ATOM 759 O O . GLU A 1 95 ? 11.222 -4.679 2.084 1.00 97.31 95 GLU A O 1
ATOM 764 N N . ILE A 1 96 ? 9.733 -4.660 3.757 1.00 97.06 96 ILE A N 1
ATOM 765 C CA . ILE A 1 96 ? 8.887 -3.607 3.179 1.00 97.06 96 ILE A CA 1
ATOM 766 C C . ILE A 1 96 ? 9.640 -2.269 3.192 1.00 97.06 96 ILE A C 1
ATOM 768 O O . ILE A 1 96 ? 9.657 -1.548 2.196 1.00 97.06 96 ILE A O 1
ATOM 772 N N . ALA A 1 97 ? 10.309 -1.957 4.306 1.00 97.31 97 ALA A N 1
ATOM 773 C CA . ALA A 1 97 ? 11.103 -0.739 4.445 1.00 97.31 97 ALA A CA 1
ATOM 774 C C . ALA A 1 97 ? 12.325 -0.719 3.510 1.00 97.31 97 ALA A C 1
ATOM 776 O O . ALA A 1 97 ? 12.684 0.341 3.009 1.00 97.31 97 ALA A O 1
ATOM 777 N N . GLU A 1 98 ? 12.955 -1.868 3.259 1.00 97.69 98 GLU A N 1
ATOM 778 C CA . GLU A 1 98 ? 14.082 -2.002 2.326 1.00 97.69 98 GLU A CA 1
ATOM 779 C C . GLU A 1 98 ? 13.655 -1.691 0.891 1.00 97.69 98 GLU A C 1
ATOM 781 O O . GLU A 1 98 ? 14.298 -0.875 0.236 1.00 97.69 98 GLU A O 1
ATOM 786 N N . LYS A 1 99 ? 12.515 -2.227 0.445 1.00 96.88 99 LYS A N 1
ATOM 787 C CA . LYS A 1 99 ? 11.956 -1.914 -0.880 1.00 96.88 99 LYS A CA 1
ATOM 788 C C . LYS A 1 99 ? 11.585 -0.444 -1.017 1.00 96.88 99 LYS A C 1
ATOM 790 O O . LYS A 1 99 ? 11.945 0.197 -2.004 1.00 96.88 99 LYS A O 1
ATOM 795 N N . TYR A 1 100 ? 10.938 0.108 0.009 1.00 96.56 100 TYR A N 1
ATOM 796 C CA . TYR A 1 100 ? 10.603 1.528 0.045 1.00 96.56 100 TYR A CA 1
ATOM 797 C C . TYR A 1 100 ? 11.850 2.423 0.014 1.00 96.56 100 TYR A C 1
ATOM 799 O O . TYR A 1 100 ? 11.877 3.422 -0.702 1.00 96.56 100 TYR A O 1
ATOM 807 N N . LEU A 1 101 ? 12.911 2.052 0.739 1.00 95.88 101 LEU A N 1
ATOM 808 C CA . LEU A 1 101 ? 14.203 2.734 0.690 1.00 95.88 101 LEU A CA 1
ATOM 809 C C . LEU A 1 101 ? 14.794 2.699 -0.726 1.00 95.88 101 LEU A C 1
ATOM 811 O O . LEU A 1 101 ? 15.148 3.752 -1.247 1.00 95.88 101 LEU A O 1
ATOM 815 N N . THR A 1 102 ? 14.855 1.529 -1.368 1.00 94.38 102 THR A N 1
ATOM 816 C CA . THR A 1 102 ? 15.379 1.388 -2.737 1.00 94.38 102 THR A CA 1
ATOM 817 C C . THR A 1 102 ? 14.595 2.224 -3.745 1.00 94.38 102 THR A C 1
ATOM 819 O O . THR A 1 102 ? 15.191 2.861 -4.614 1.00 94.38 102 THR A O 1
ATOM 822 N N . HIS A 1 103 ? 13.266 2.285 -3.625 1.00 92.19 103 HIS A N 1
ATOM 823 C CA . HIS A 1 103 ? 12.465 3.191 -4.443 1.00 92.19 103 HIS A CA 1
ATOM 824 C C . HIS A 1 103 ? 12.846 4.655 -4.179 1.00 92.19 103 HIS A C 1
ATOM 826 O O . HIS A 1 103 ? 13.156 5.394 -5.117 1.00 92.19 103 HIS A O 1
ATOM 832 N N . ALA A 1 104 ? 12.863 5.057 -2.907 1.00 92.00 104 ALA A N 1
ATOM 833 C CA . ALA A 1 104 ? 13.122 6.423 -2.471 1.00 92.00 104 ALA A CA 1
ATOM 834 C C . ALA A 1 104 ? 14.522 6.942 -2.836 1.00 92.00 104 ALA A C 1
ATOM 836 O O . ALA A 1 104 ? 14.690 8.141 -3.056 1.00 92.00 104 ALA A O 1
ATOM 837 N N . GLU A 1 105 ? 15.524 6.070 -2.956 1.00 91.44 105 GLU A N 1
ATOM 838 C CA . GLU A 1 105 ? 16.869 6.433 -3.421 1.00 91.44 105 GLU A CA 1
ATOM 839 C C . GLU A 1 105 ? 16.880 6.984 -4.859 1.00 91.44 105 GLU A C 1
ATOM 841 O O . GLU A 1 105 ? 17.796 7.717 -5.231 1.00 91.44 105 GLU A O 1
ATOM 846 N N . ASN A 1 106 ? 15.840 6.715 -5.658 1.00 87.19 106 ASN A N 1
ATOM 847 C CA . ASN A 1 106 ? 15.691 7.292 -6.997 1.00 87.19 106 ASN A CA 1
ATOM 848 C C . ASN A 1 106 ? 15.169 8.739 -6.982 1.00 87.19 106 ASN A C 1
ATOM 850 O O . ASN A 1 106 ? 15.130 9.397 -8.027 1.00 87.19 106 ASN A O 1
ATOM 854 N N . TYR A 1 107 ? 14.754 9.265 -5.825 1.00 84.75 107 TYR A N 1
ATOM 855 C CA . TYR A 1 107 ? 14.278 10.638 -5.703 1.00 84.75 107 TYR A CA 1
ATOM 856 C C . TYR A 1 107 ? 15.433 11.637 -5.778 1.00 84.75 107 TYR A C 1
ATOM 858 O O . TYR A 1 107 ? 16.093 11.952 -4.792 1.00 84.75 107 TYR A O 1
ATOM 866 N N . SER A 1 108 ? 15.606 12.238 -6.955 1.00 83.44 108 SER A N 1
ATOM 867 C CA . SER A 1 108 ? 16.653 13.233 -7.234 1.00 83.44 108 SER A CA 1
ATOM 868 C C . SER A 1 108 ? 16.602 14.496 -6.356 1.00 83.44 108 SER A C 1
ATOM 870 O O . SER A 1 108 ? 17.580 15.245 -6.283 1.00 83.44 108 SER A O 1
ATOM 872 N N . TRP A 1 109 ? 15.472 14.758 -5.691 1.00 84.06 109 TRP A N 1
ATOM 873 C CA . TRP A 1 109 ? 15.281 15.913 -4.811 1.00 84.06 109 TRP A CA 1
ATOM 874 C C . TRP A 1 109 ? 15.790 15.693 -3.378 1.00 84.06 109 TRP A C 1
ATOM 876 O O . TRP A 1 109 ? 15.962 16.680 -2.654 1.00 84.06 109 TRP A O 1
ATOM 886 N N . ILE A 1 110 ? 16.078 14.450 -2.977 1.00 88.50 110 ILE A N 1
ATOM 887 C CA . ILE A 1 110 ? 16.719 14.133 -1.695 1.00 88.50 110 ILE A CA 1
ATOM 888 C C . ILE A 1 110 ? 18.217 13.968 -1.940 1.00 88.50 110 ILE A C 1
ATOM 890 O O . ILE A 1 110 ? 18.644 13.136 -2.733 1.00 88.50 110 ILE A O 1
ATOM 894 N N . LYS A 1 111 ? 19.031 14.799 -1.283 1.00 90.38 111 LYS A N 1
ATOM 895 C CA . LYS A 1 111 ? 20.500 14.769 -1.435 1.00 90.38 111 LYS A CA 1
ATOM 896 C C . LYS A 1 111 ? 21.186 14.089 -0.259 1.00 90.38 111 LYS A C 1
ATOM 898 O O . LYS A 1 111 ? 22.363 13.746 -0.328 1.00 90.38 111 LYS A O 1
ATOM 903 N N . GLU A 1 112 ? 20.468 13.990 0.847 1.00 94.75 112 GLU A N 1
ATOM 904 C CA . GLU A 1 112 ? 20.898 13.368 2.078 1.00 94.75 112 GLU A CA 1
ATOM 905 C C . GLU A 1 112 ? 20.895 11.840 1.948 1.00 94.75 112 GLU A C 1
ATOM 907 O O . GLU A 1 112 ? 20.126 11.259 1.184 1.00 94.75 112 GLU A O 1
ATOM 912 N N . LYS A 1 113 ? 21.763 11.174 2.715 1.00 95.19 113 LYS A N 1
ATOM 913 C CA . LYS A 1 113 ? 21.796 9.713 2.757 1.00 95.19 113 LYS A CA 1
ATOM 914 C C . LYS A 1 113 ? 20.552 9.196 3.481 1.00 95.19 113 LYS A C 1
ATOM 916 O O . LYS A 1 113 ? 20.362 9.498 4.659 1.00 95.19 113 LYS A O 1
ATOM 921 N N . LEU A 1 114 ? 19.760 8.395 2.778 1.00 96.75 114 LEU A N 1
ATOM 922 C CA . LEU A 1 114 ? 18.613 7.691 3.335 1.00 96.75 114 LEU A CA 1
ATOM 923 C C . LEU A 1 114 ? 19.068 6.486 4.172 1.00 96.75 114 LEU A C 1
ATOM 925 O O . LEU A 1 114 ? 20.106 5.875 3.898 1.00 96.75 114 LEU A O 1
ATOM 929 N N . TYR A 1 115 ? 18.302 6.145 5.205 1.00 97.38 115 TYR A N 1
ATOM 930 C CA . TYR A 1 115 ? 18.529 4.953 6.016 1.00 97.38 115 TYR A CA 1
ATOM 931 C C . TYR A 1 115 ? 17.238 4.455 6.674 1.00 97.38 115 TYR A C 1
ATOM 933 O O . TYR A 1 115 ? 16.266 5.194 6.828 1.00 97.38 115 TYR A O 1
ATOM 941 N N . ILE A 1 116 ? 17.246 3.183 7.078 1.00 98.06 116 ILE A N 1
ATOM 942 C CA . ILE A 1 116 ? 16.174 2.585 7.879 1.00 98.06 116 ILE A CA 1
ATOM 943 C C . ILE A 1 116 ? 16.493 2.792 9.356 1.00 98.06 116 ILE A C 1
ATOM 945 O O . ILE A 1 116 ? 17.583 2.436 9.814 1.00 98.06 116 ILE A O 1
ATOM 949 N N . ARG A 1 117 ? 15.529 3.323 10.107 1.00 97.44 117 ARG A N 1
ATOM 950 C CA . ARG A 1 117 ? 15.582 3.435 11.566 1.00 97.44 117 ARG A CA 1
ATOM 951 C C . ARG A 1 117 ? 14.589 2.460 12.191 1.00 97.44 117 ARG A C 1
ATOM 953 O O . ARG A 1 117 ? 13.443 2.382 11.758 1.00 97.44 117 ARG A O 1
ATOM 960 N N . GLU A 1 118 ? 15.036 1.721 13.204 1.00 98.12 118 GLU A N 1
ATOM 961 C CA . GLU A 1 118 ? 14.141 0.899 14.021 1.00 98.12 118 GLU A CA 1
ATOM 962 C C . GLU A 1 118 ? 13.363 1.780 15.000 1.00 98.12 118 GLU A C 1
ATOM 964 O O . GLU A 1 118 ? 13.920 2.686 15.627 1.00 98.12 118 GLU A O 1
ATOM 969 N N . CYS A 1 119 ? 12.073 1.507 15.138 1.00 96.56 119 CYS A N 1
ATOM 970 C CA . CYS A 1 119 ? 11.183 2.197 16.062 1.00 96.56 119 CYS A CA 1
ATOM 971 C C . CYS A 1 119 ? 10.111 1.234 16.592 1.00 96.56 119 CYS A C 1
ATOM 973 O O . CYS A 1 119 ? 10.181 0.025 16.367 1.00 96.56 119 CYS A O 1
ATOM 975 N N . ILE A 1 120 ? 9.141 1.749 17.349 1.00 97.31 120 ILE A N 1
ATOM 976 C CA . ILE A 1 120 ? 8.040 0.932 17.868 1.00 97.31 120 ILE A CA 1
ATOM 977 C C . ILE A 1 120 ? 6.898 0.946 16.853 1.00 97.31 120 ILE A C 1
ATOM 979 O O . ILE A 1 120 ? 6.295 1.991 16.612 1.00 97.31 120 ILE A O 1
ATOM 983 N N . TYR A 1 121 ? 6.580 -0.218 16.293 1.00 96.00 121 TYR A N 1
ATOM 984 C CA . TYR A 1 121 ? 5.365 -0.433 15.521 1.00 96.00 121 TYR A CA 1
ATOM 985 C C . TYR A 1 121 ? 4.203 -0.739 16.461 1.00 96.00 121 TYR A C 1
ATOM 987 O O . TYR A 1 121 ? 4.307 -1.625 17.311 1.00 96.00 121 TYR A O 1
ATOM 995 N N . ARG A 1 122 ? 3.089 -0.029 16.272 1.00 94.69 122 ARG A N 1
ATOM 996 C CA . ARG A 1 122 ? 1.799 -0.336 16.892 1.00 94.69 122 ARG A CA 1
ATOM 997 C C . ARG A 1 122 ? 0.755 -0.418 15.797 1.00 94.69 122 ARG A C 1
ATOM 999 O O . ARG A 1 122 ? 0.476 0.581 15.136 1.00 94.69 122 ARG A O 1
ATOM 1006 N N . GLY A 1 123 ? 0.219 -1.607 15.576 1.00 92.50 123 GLY A N 1
ATOM 1007 C CA . GLY A 1 123 ? -0.695 -1.836 14.470 1.00 92.50 123 GLY A CA 1
ATOM 1008 C C . GLY A 1 123 ? -1.169 -3.278 14.368 1.00 92.50 123 GLY A C 1
ATOM 1009 O O . GLY A 1 123 ? -0.749 -4.125 15.163 1.00 92.50 123 GLY A O 1
ATOM 1010 N N . PRO A 1 124 ? -2.053 -3.573 13.402 1.00 91.62 124 PRO A N 1
ATOM 1011 C CA . PRO A 1 124 ? -2.483 -4.934 13.126 1.00 91.62 124 PRO A CA 1
ATOM 1012 C C . PRO A 1 124 ? -1.294 -5.819 12.754 1.00 91.62 124 PRO A C 1
ATOM 1014 O O . PRO A 1 124 ? -0.455 -5.453 11.930 1.00 91.62 124 PRO A O 1
ATOM 1017 N N . LYS A 1 125 ? -1.236 -7.021 13.321 1.00 93.88 125 LYS A N 1
ATOM 1018 C CA . LYS A 1 125 ? -0.251 -8.027 12.9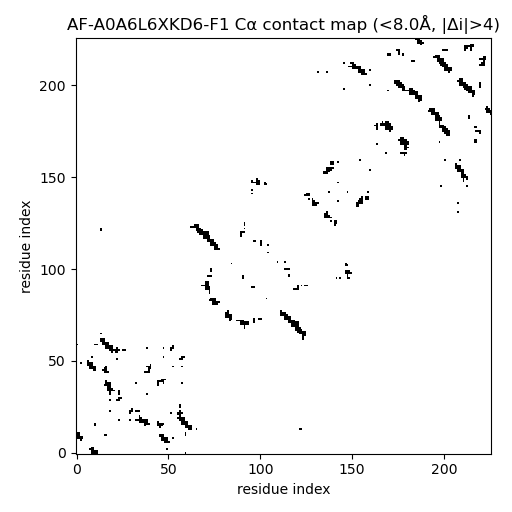37 1.00 93.88 125 LYS A CA 1
ATOM 1019 C C . LYS A 1 125 ? -0.382 -8.341 11.446 1.00 93.88 125 LYS A C 1
ATOM 1021 O O . LYS A 1 125 ? -1.464 -8.676 10.961 1.00 93.88 125 LYS A O 1
ATOM 1026 N N . ILE A 1 126 ? 0.741 -8.300 10.733 1.00 94.50 126 ILE A N 1
ATOM 1027 C CA . ILE A 1 126 ? 0.775 -8.723 9.333 1.00 94.50 126 ILE A CA 1
ATOM 1028 C C . ILE A 1 126 ? 0.468 -10.215 9.208 1.00 94.50 126 ILE A C 1
ATOM 1030 O O . ILE A 1 126 ? 0.943 -11.046 9.989 1.00 94.50 126 ILE A O 1
ATOM 1034 N N . LYS A 1 127 ? -0.344 -10.556 8.212 1.00 95.56 127 LYS A N 1
ATOM 1035 C CA . LYS A 1 127 ? -0.763 -11.925 7.919 1.00 95.56 127 LYS A CA 1
ATOM 1036 C C . LYS A 1 127 ? 0.316 -12.639 7.122 1.00 95.56 127 LYS A C 1
ATOM 1038 O O . LYS A 1 127 ? 1.015 -12.029 6.310 1.00 95.56 127 LYS A O 1
ATOM 1043 N N . GLU A 1 128 ? 0.433 -13.947 7.320 1.00 96.19 128 GLU A N 1
ATOM 1044 C CA . GLU A 1 128 ? 1.328 -14.761 6.503 1.00 96.19 128 GLU A CA 1
ATOM 1045 C C . GLU A 1 128 ? 0.916 -14.693 5.031 1.00 96.19 128 GLU A C 1
ATOM 1047 O O . GLU A 1 128 ? -0.263 -14.736 4.681 1.00 96.19 128 GLU A O 1
ATOM 1052 N N . CYS A 1 129 ? 1.912 -14.549 4.168 1.00 97.62 129 CYS A N 1
ATOM 1053 C CA . CYS A 1 129 ? 1.710 -14.562 2.731 1.00 97.62 129 CYS A CA 1
ATOM 1054 C C . CYS A 1 129 ? 1.720 -15.999 2.220 1.00 97.62 129 CYS A C 1
ATOM 1056 O O . CYS A 1 129 ? 2.574 -16.800 2.612 1.00 97.62 129 CYS A O 1
ATOM 1058 N N . ARG A 1 130 ? 0.833 -16.302 1.272 1.00 97.56 130 ARG A N 1
ATOM 1059 C CA . ARG A 1 130 ? 0.941 -17.539 0.497 1.00 97.56 130 ARG A CA 1
ATOM 1060 C C . ARG A 1 130 ? 2.175 -17.500 -0.407 1.00 97.56 130 ARG A C 1
ATOM 1062 O O . ARG A 1 130 ? 2.775 -16.447 -0.638 1.00 97.56 130 ARG A O 1
ATOM 1069 N N . GLN A 1 131 ? 2.537 -18.656 -0.950 1.00 97.56 131 GLN A N 1
ATOM 1070 C CA . GLN A 1 131 ? 3.634 -18.773 -1.905 1.00 97.56 131 GLN A CA 1
ATOM 1071 C C . GLN A 1 131 ? 3.134 -19.216 -3.277 1.00 97.56 131 GLN A C 1
ATOM 1073 O O . GLN A 1 131 ? 2.190 -19.996 -3.389 1.00 97.56 131 GLN A O 1
ATOM 1078 N N . TYR A 1 132 ? 3.811 -18.745 -4.317 1.00 97.88 132 TYR A N 1
ATOM 1079 C CA . TYR A 1 132 ? 3.642 -19.197 -5.690 1.00 97.88 132 TYR A CA 1
ATOM 1080 C C . TYR A 1 132 ? 5.019 -19.301 -6.345 1.00 97.88 132 TYR A C 1
ATOM 1082 O O . TYR A 1 132 ? 5.786 -18.340 -6.342 1.00 97.88 132 TYR A O 1
ATOM 1090 N N . ASN A 1 133 ? 5.364 -20.483 -6.865 1.00 96.00 133 ASN A N 1
ATOM 1091 C CA . ASN A 1 133 ? 6.673 -20.771 -7.470 1.00 96.00 133 ASN A CA 1
ATOM 1092 C C . ASN A 1 133 ? 7.874 -20.349 -6.596 1.00 96.00 133 ASN A C 1
ATOM 1094 O O . ASN A 1 133 ? 8.853 -19.794 -7.090 1.00 96.00 133 ASN A O 1
ATOM 1098 N N . GLY A 1 134 ? 7.784 -20.583 -5.282 1.00 96.00 134 GLY A N 1
ATOM 1099 C CA . GLY A 1 134 ? 8.835 -20.235 -4.317 1.00 96.00 134 GLY A CA 1
ATOM 1100 C C . GLY A 1 134 ? 8.966 -18.737 -4.014 1.00 96.00 134 GLY A C 1
ATOM 1101 O O . GLY A 1 134 ? 9.839 -18.356 -3.239 1.00 96.00 134 GLY A O 1
ATOM 1102 N N . LYS A 1 135 ? 8.106 -17.887 -4.587 1.00 96.88 135 LYS A N 1
ATOM 1103 C CA . LYS A 1 135 ? 8.003 -16.464 -4.257 1.00 96.88 135 LYS A CA 1
ATOM 1104 C C . LYS A 1 135 ? 6.830 -16.210 -3.321 1.00 96.88 135 LYS A C 1
ATOM 1106 O O . LYS A 1 135 ? 5.789 -16.861 -3.414 1.00 96.88 135 LYS A O 1
ATOM 1111 N N . LYS A 1 136 ? 6.998 -15.229 -2.440 1.00 97.56 136 LYS A N 1
ATOM 1112 C CA . LYS A 1 136 ? 5.930 -14.701 -1.593 1.00 97.56 136 LYS A CA 1
ATOM 1113 C C . LYS A 1 136 ? 4.909 -13.961 -2.461 1.00 97.56 136 LYS A C 1
ATOM 1115 O O . LYS A 1 136 ? 5.309 -13.199 -3.335 1.00 97.56 136 LYS A O 1
ATOM 1120 N N . VAL A 1 137 ? 3.621 -14.182 -2.209 1.00 98.50 137 VAL A N 1
ATOM 1121 C CA . VAL A 1 137 ? 2.537 -13.381 -2.786 1.00 98.50 137 VAL A CA 1
ATOM 1122 C C . VAL A 1 137 ? 1.983 -12.474 -1.699 1.00 98.50 137 VAL A C 1
ATOM 1124 O O . VAL A 1 137 ? 1.384 -12.958 -0.739 1.00 98.50 137 VAL A O 1
ATOM 1127 N N . TYR A 1 138 ? 2.235 -11.175 -1.824 1.00 98.38 138 TYR A N 1
ATOM 1128 C CA . TYR A 1 138 ? 1.822 -10.188 -0.839 1.00 98.38 138 TYR A CA 1
ATOM 1129 C C . TYR A 1 138 ? 0.302 -10.070 -0.790 1.00 98.38 138 TYR A C 1
ATOM 1131 O O . TYR A 1 138 ? -0.346 -9.849 -1.810 1.00 98.38 138 TYR A O 1
ATOM 1139 N N . ASN A 1 139 ? -0.239 -10.199 0.417 1.00 97.69 139 ASN A N 1
ATOM 1140 C CA . ASN A 1 139 ? -1.612 -9.827 0.745 1.00 97.69 139 ASN A CA 1
ATOM 1141 C C . ASN A 1 139 ? -1.664 -8.358 1.206 1.00 97.69 139 ASN A C 1
ATOM 1143 O O . ASN A 1 139 ? -0.625 -7.720 1.389 1.00 97.69 139 ASN A O 1
ATOM 1147 N N . GLU A 1 140 ? -2.861 -7.823 1.440 1.00 95.38 140 GLU A N 1
ATOM 1148 C CA . GLU A 1 140 ? -3.064 -6.413 1.824 1.00 95.38 140 GLU A CA 1
ATOM 1149 C C . GLU A 1 140 ? -2.230 -5.964 3.033 1.00 95.38 140 GLU A C 1
ATOM 1151 O O . GLU A 1 140 ? -1.779 -4.826 3.078 1.00 95.38 140 GLU A O 1
ATOM 1156 N N . SER A 1 141 ? -1.965 -6.847 4.006 1.00 95.06 141 SER A N 1
ATOM 1157 C CA . SER A 1 141 ? -1.181 -6.475 5.196 1.00 95.06 141 SER A CA 1
ATOM 1158 C C . SER A 1 141 ? 0.310 -6.253 4.913 1.00 95.06 141 SER A C 1
ATOM 1160 O O . SER A 1 141 ? 1.021 -5.708 5.753 1.00 95.06 141 SER A O 1
ATOM 1162 N N . TRP A 1 142 ? 0.782 -6.664 3.735 1.00 96.75 142 TRP A N 1
ATOM 1163 C CA . TRP A 1 142 ? 2.134 -6.407 3.241 1.00 96.75 142 TRP A CA 1
ATOM 1164 C C . TRP A 1 142 ? 2.179 -5.291 2.190 1.00 96.75 142 TRP A C 1
ATOM 1166 O O . TRP A 1 142 ? 3.268 -4.911 1.763 1.00 96.75 142 TRP A O 1
ATOM 1176 N N . TYR A 1 143 ? 1.029 -4.757 1.767 1.00 95.75 143 TYR A N 1
ATOM 1177 C CA . TYR A 1 143 ? 0.952 -3.762 0.706 1.00 95.75 143 TYR A CA 1
ATOM 1178 C C . TYR A 1 143 ? 0.911 -2.340 1.273 1.00 95.75 143 TYR A C 1
ATOM 1180 O O . TYR A 1 143 ? -0.080 -1.907 1.850 1.00 95.75 143 TYR A O 1
ATOM 1188 N N . TYR A 1 144 ? 1.996 -1.595 1.062 1.00 94.50 144 TYR A N 1
ATOM 1189 C CA . TYR A 1 144 ? 2.151 -0.204 1.509 1.00 94.50 144 TYR A CA 1
ATOM 1190 C C . TYR A 1 144 ? 2.279 0.774 0.334 1.00 94.50 144 TYR A C 1
ATOM 1192 O O . TYR A 1 144 ? 2.935 1.810 0.431 1.00 94.50 144 TYR A O 1
ATOM 1200 N N . GLY A 1 145 ? 1.636 0.431 -0.783 1.00 93.62 145 GLY A N 1
ATOM 1201 C CA . GLY A 1 145 ? 1.721 1.159 -2.042 1.00 93.62 145 GLY A CA 1
ATOM 1202 C C . GLY A 1 145 ? 2.798 0.611 -2.988 1.00 93.62 145 GLY A C 1
ATOM 1203 O O . GLY A 1 145 ? 3.615 -0.229 -2.602 1.00 93.62 145 GLY A O 1
ATOM 1204 N N . PRO A 1 146 ? 2.795 1.070 -4.252 1.00 94.31 146 PRO A N 1
ATOM 1205 C CA . PRO A 1 146 ? 3.710 0.583 -5.285 1.00 94.31 146 PRO A CA 1
ATOM 1206 C C . PRO A 1 146 ? 5.182 0.919 -5.010 1.00 94.31 146 PRO A C 1
ATOM 1208 O O . PRO A 1 146 ? 6.060 0.229 -5.519 1.00 94.31 146 PRO A O 1
ATOM 1211 N N . ASP A 1 147 ? 5.451 1.931 -4.184 1.00 93.88 147 ASP A N 1
ATOM 1212 C CA . ASP A 1 147 ? 6.809 2.330 -3.800 1.00 93.88 147 ASP A CA 1
ATOM 1213 C C . ASP A 1 147 ? 7.461 1.321 -2.842 1.00 93.88 147 ASP A C 1
ATOM 1215 O O . ASP A 1 147 ? 8.676 1.305 -2.698 1.00 93.88 147 ASP A O 1
ATOM 1219 N N . ALA A 1 148 ? 6.669 0.447 -2.211 1.00 96.06 148 ALA A N 1
ATOM 1220 C CA . ALA A 1 148 ? 7.147 -0.657 -1.381 1.00 96.06 148 ALA A CA 1
ATOM 1221 C C . ALA A 1 148 ? 7.185 -2.004 -2.137 1.00 96.06 148 ALA A C 1
ATOM 1223 O O . ALA A 1 148 ? 7.252 -3.064 -1.510 1.00 96.06 148 ALA A O 1
ATOM 1224 N N . LEU A 1 149 ? 7.126 -1.973 -3.473 1.00 96.94 149 LEU A N 1
ATOM 1225 C CA . LEU A 1 149 ? 7.240 -3.137 -4.349 1.00 96.94 149 LEU A CA 1
ATOM 1226 C C . LEU A 1 149 ? 8.405 -2.986 -5.332 1.00 96.94 149 LEU A C 1
ATOM 1228 O O . LEU A 1 149 ? 8.763 -1.890 -5.760 1.00 96.94 149 LEU A O 1
ATOM 1232 N N . GLU A 1 150 ? 8.931 -4.123 -5.768 1.00 96.44 150 GLU A N 1
ATOM 1233 C CA . GLU A 1 150 ? 9.942 -4.244 -6.812 1.00 96.44 150 GLU A CA 1
ATOM 1234 C C . GLU A 1 150 ? 9.390 -5.001 -8.020 1.00 96.44 150 GLU A C 1
ATOM 1236 O O . GLU A 1 150 ? 8.502 -5.851 -7.910 1.00 96.44 150 GLU A O 1
ATOM 1241 N N . VAL A 1 151 ? 9.925 -4.702 -9.206 1.00 96.94 151 VAL A N 1
ATOM 1242 C CA . VAL A 1 151 ? 9.526 -5.398 -10.435 1.00 96.94 151 VAL A CA 1
ATOM 1243 C C . VAL A 1 151 ? 9.740 -6.905 -10.269 1.00 96.94 151 VAL A C 1
ATOM 1245 O O . VAL A 1 151 ? 10.844 -7.360 -9.975 1.00 96.94 151 VAL A O 1
ATOM 1248 N N . GLY A 1 152 ? 8.686 -7.689 -10.501 1.00 97.75 152 GLY A N 1
ATOM 1249 C CA . GLY A 1 152 ? 8.698 -9.142 -10.329 1.00 97.75 152 GLY A CA 1
ATOM 1250 C C . GLY A 1 152 ? 8.182 -9.641 -8.974 1.00 97.75 152 GLY A C 1
ATOM 1251 O O . GLY A 1 152 ? 8.141 -10.865 -8.776 1.00 97.75 152 GLY A O 1
ATOM 1252 N N . ASP A 1 153 ? 7.800 -8.740 -8.066 1.00 98.44 153 ASP A N 1
ATOM 1253 C CA . ASP A 1 153 ? 7.036 -9.073 -6.864 1.00 98.44 153 ASP A CA 1
ATOM 1254 C C . ASP A 1 153 ? 5.644 -9.578 -7.211 1.00 98.44 153 ASP A C 1
ATOM 1256 O O . ASP A 1 153 ? 5.029 -9.127 -8.179 1.00 98.44 153 ASP A O 1
ATOM 1260 N N . LEU A 1 154 ? 5.134 -10.496 -6.391 1.00 98.75 154 LEU A N 1
ATOM 1261 C CA . LEU A 1 154 ? 3.795 -11.041 -6.551 1.00 98.75 154 LEU A CA 1
ATOM 1262 C C . LEU A 1 154 ? 2.849 -10.453 -5.508 1.00 98.75 154 LEU A C 1
ATOM 1264 O O . LEU A 1 154 ? 3.202 -10.345 -4.336 1.00 98.75 154 LEU A O 1
ATOM 1268 N N . VAL A 1 155 ? 1.630 -10.137 -5.927 1.00 98.69 155 VAL A N 1
ATOM 1269 C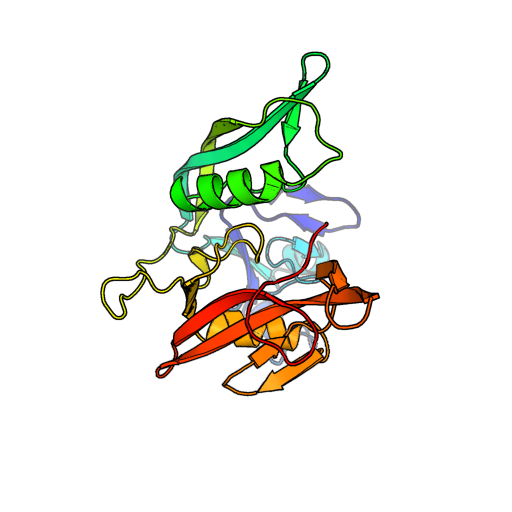 CA . VAL A 1 155 ? 0.545 -9.620 -5.090 1.00 98.69 155 VAL A CA 1
ATOM 1270 C C . VAL A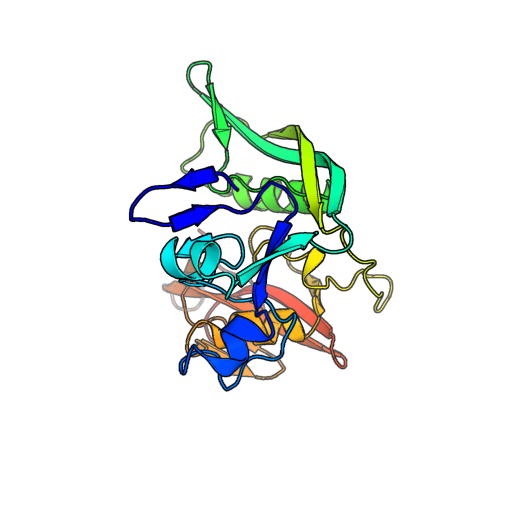 1 155 ? -0.736 -10.419 -5.328 1.00 98.69 155 VAL A C 1
ATOM 1272 O O . VAL A 1 155 ? -0.920 -11.038 -6.383 1.00 98.69 155 VAL A O 1
ATOM 1275 N N . GLU A 1 156 ? -1.614 -10.431 -4.333 1.00 98.56 156 GLU A N 1
ATOM 1276 C CA . GLU A 1 156 ? -2.953 -11.003 -4.456 1.00 98.56 156 GLU A CA 1
ATOM 1277 C C . GLU A 1 156 ? -3.850 -10.134 -5.348 1.00 98.56 156 GLU A C 1
ATOM 1279 O O . GLU A 1 156 ? -3.707 -8.911 -5.392 1.00 98.56 156 GLU A O 1
ATOM 1284 N N . GLU A 1 157 ?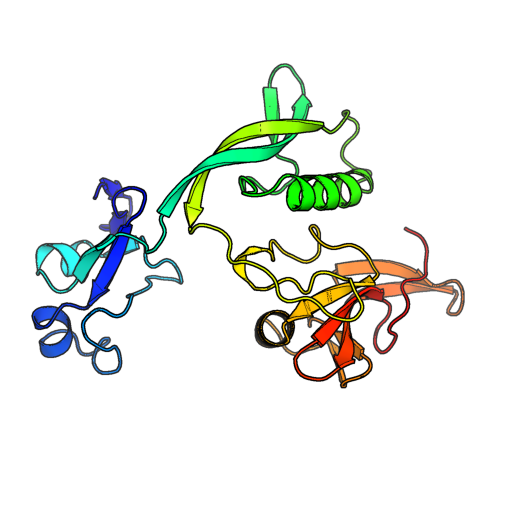 -4.804 -10.761 -6.040 1.00 97.94 157 GLU A N 1
ATOM 1285 C CA . GLU A 1 157 ? -5.756 -10.073 -6.928 1.00 97.94 157 GLU A CA 1
ATOM 1286 C C . GLU A 1 157 ? -6.510 -8.943 -6.227 1.00 97.94 157 GLU A C 1
ATOM 1288 O O . GLU A 1 157 ? -6.667 -7.872 -6.805 1.00 97.94 157 GLU A O 1
ATOM 1293 N N . LYS A 1 158 ? -6.835 -9.111 -4.941 1.00 97.31 158 LYS A N 1
ATOM 1294 C CA . LYS A 1 158 ? -7.493 -8.075 -4.142 1.00 97.31 158 LYS A CA 1
ATOM 1295 C C . LYS A 1 158 ? -6.736 -6.738 -4.122 1.00 97.31 158 LYS A C 1
ATOM 1297 O O . LYS A 1 158 ? -7.368 -5.691 -4.217 1.00 97.31 158 LYS A O 1
ATOM 1302 N N . ILE A 1 159 ? -5.400 -6.754 -4.060 1.00 97.56 159 ILE A N 1
ATOM 1303 C CA . ILE A 1 159 ? -4.587 -5.524 -4.116 1.00 97.56 159 ILE A CA 1
ATOM 1304 C C . ILE A 1 159 ? -4.753 -4.832 -5.472 1.00 97.56 159 ILE A C 1
ATOM 1306 O O . ILE A 1 159 ? -4.854 -3.607 -5.544 1.00 97.56 159 ILE A O 1
ATOM 1310 N N . VAL A 1 160 ? -4.772 -5.611 -6.556 1.00 97.38 160 VAL A N 1
ATOM 1311 C CA . VAL A 1 160 ? -4.943 -5.078 -7.911 1.00 97.38 160 VAL A CA 1
ATOM 1312 C C . VAL A 1 160 ? -6.351 -4.517 -8.081 1.00 97.38 160 VAL A C 1
ATOM 1314 O O . VAL A 1 160 ? -6.493 -3.403 -8.578 1.00 97.38 160 VAL A O 1
ATOM 1317 N N . ASP A 1 161 ? -7.374 -5.229 -7.614 1.00 95.94 161 ASP A N 1
ATOM 1318 C CA . ASP A 1 161 ? -8.762 -4.772 -7.648 1.00 95.94 161 ASP A CA 1
ATOM 1319 C C . ASP A 1 161 ? -8.939 -3.454 -6.894 1.00 95.94 161 ASP A C 1
ATOM 1321 O O . ASP A 1 161 ? -9.540 -2.516 -7.418 1.00 95.94 161 ASP A O 1
ATOM 1325 N N . GLU A 1 162 ? -8.387 -3.338 -5.687 1.00 94.44 162 GLU A N 1
ATOM 1326 C CA . GLU A 1 162 ? -8.420 -2.092 -4.919 1.00 94.44 162 GLU A CA 1
ATOM 1327 C C . GLU A 1 162 ? -7.708 -0.961 -5.661 1.00 94.44 162 GLU A C 1
ATOM 1329 O O . GLU A 1 162 ? -8.287 0.113 -5.834 1.00 94.44 162 GLU A O 1
ATOM 1334 N N . ALA A 1 163 ? -6.509 -1.210 -6.197 1.00 93.69 163 ALA A N 1
ATOM 1335 C CA . ALA A 1 163 ? -5.763 -0.219 -6.967 1.00 93.69 163 ALA A CA 1
ATOM 1336 C C . ALA A 1 163 ? -6.520 0.254 -8.224 1.00 93.69 163 ALA A C 1
ATOM 1338 O O . ALA A 1 163 ? -6.501 1.444 -8.548 1.00 93.69 163 ALA A O 1
ATOM 1339 N N . MET A 1 164 ? -7.212 -0.649 -8.926 1.00 94.69 164 MET A N 1
ATOM 1340 C CA . MET A 1 164 ? -8.004 -0.318 -10.117 1.00 94.69 164 MET A CA 1
ATOM 1341 C C . MET A 1 164 ? -9.347 0.349 -9.794 1.00 94.69 164 MET A C 1
ATOM 1343 O O . MET A 1 164 ? -9.896 1.045 -10.646 1.00 94.69 164 MET A O 1
ATOM 1347 N N . ASN A 1 165 ? -9.881 0.161 -8.585 1.00 93.31 165 ASN A N 1
ATOM 1348 C CA . ASN A 1 165 ? -11.147 0.760 -8.154 1.00 93.31 165 ASN A CA 1
ATOM 1349 C C . ASN A 1 165 ? -10.997 2.195 -7.618 1.00 93.31 165 ASN A C 1
ATOM 1351 O O . ASN A 1 165 ? -12.006 2.866 -7.403 1.00 93.31 165 ASN A O 1
ATOM 1355 N N . MET A 1 166 ? -9.768 2.694 -7.440 1.00 90.12 166 MET A N 1
ATOM 1356 C CA . MET A 1 166 ? -9.522 4.072 -6.990 1.00 90.12 166 MET A CA 1
ATOM 1357 C C . MET A 1 166 ? -9.861 5.122 -8.058 1.00 90.12 166 MET A C 1
ATOM 1359 O O . MET A 1 166 ? -10.431 6.167 -7.749 1.00 90.12 166 MET A O 1
ATOM 1363 N N . LEU A 1 167 ? -9.507 4.859 -9.319 1.00 92.44 167 LEU A N 1
ATOM 1364 C CA . LEU A 1 167 ? -9.732 5.737 -10.471 1.00 92.44 167 LEU A CA 1
ATOM 1365 C C . LEU A 1 167 ? -9.974 4.882 -11.721 1.00 92.44 167 LEU A C 1
ATOM 1367 O O . LEU A 1 167 ? -9.417 3.789 -11.799 1.00 92.44 167 LEU A O 1
ATOM 1371 N N . PRO A 1 168 ? -10.716 5.377 -12.736 1.00 95.31 168 PRO A N 1
ATOM 1372 C CA . PRO A 1 168 ? -10.859 4.666 -14.001 1.00 95.31 168 PRO A CA 1
ATOM 1373 C C . PRO A 1 168 ? -9.487 4.236 -14.553 1.00 95.31 168 PRO A C 1
ATOM 1375 O O . PRO A 1 168 ? -8.624 5.097 -14.747 1.00 95.31 168 PRO A O 1
ATOM 1378 N N . PRO A 1 169 ? -9.263 2.935 -14.797 1.00 96.88 169 PRO A N 1
ATOM 1379 C CA . PRO A 1 169 ? -7.941 2.403 -15.112 1.00 96.88 169 PRO A CA 1
ATOM 1380 C C . PRO A 1 169 ? -7.433 2.918 -16.464 1.00 96.88 169 PRO A C 1
ATOM 1382 O O . PRO A 1 169 ? -8.192 3.065 -17.427 1.00 96.88 169 PRO A O 1
ATOM 1385 N N . ALA A 1 170 ? -6.120 3.134 -16.577 1.00 97.50 170 ALA A N 1
ATOM 1386 C CA . ALA A 1 170 ? -5.498 3.544 -17.836 1.00 97.50 170 ALA A CA 1
ATOM 1387 C C . ALA A 1 170 ? -5.500 2.404 -18.873 1.00 97.50 170 ALA A C 1
ATOM 1389 O O . ALA A 1 170 ? -5.608 2.653 -20.084 1.00 97.50 170 ALA A O 1
ATOM 1390 N N . CYS A 1 171 ? -5.404 1.162 -18.391 1.00 97.50 171 CYS A N 1
ATOM 1391 C CA . CYS A 1 171 ? -5.534 -0.085 -19.138 1.00 97.50 171 CYS A CA 1
ATOM 1392 C C . CYS A 1 171 ? -6.085 -1.170 -18.203 1.00 97.50 171 CYS A C 1
ATOM 1394 O O . CYS A 1 171 ? -5.672 -1.244 -17.052 1.00 97.50 171 CYS A O 1
ATOM 1396 N N . MET A 1 172 ? -6.994 -2.014 -18.693 1.00 96.19 172 MET A N 1
ATOM 1397 C CA . MET A 1 172 ? -7.610 -3.087 -17.908 1.00 96.19 172 MET A CA 1
ATOM 1398 C C . MET A 1 172 ? -7.640 -4.375 -18.734 1.00 96.19 172 MET A C 1
ATOM 1400 O O . MET A 1 172 ? -8.589 -4.640 -19.474 1.00 96.19 172 MET A O 1
ATOM 1404 N N . ARG A 1 173 ? -6.555 -5.147 -18.660 1.00 96.12 173 ARG A N 1
ATOM 1405 C CA . ARG A 1 173 ? -6.410 -6.470 -19.279 1.00 96.12 173 ARG A CA 1
ATOM 1406 C C . ARG A 1 173 ? -5.648 -7.399 -18.337 1.00 96.12 173 ARG A C 1
ATOM 1408 O O . ARG A 1 173 ? -4.810 -6.952 -17.558 1.00 96.12 173 ARG A O 1
ATOM 1415 N N . GLY A 1 174 ? -5.873 -8.707 -18.457 1.00 94.06 174 GLY A N 1
ATOM 1416 C CA . GLY A 1 174 ? -5.158 -9.694 -17.638 1.00 94.06 174 GLY A CA 1
ATOM 1417 C C . GLY A 1 174 ? -3.637 -9.668 -17.834 1.00 94.06 174 GLY A C 1
ATOM 1418 O O . GLY A 1 174 ? -2.898 -9.912 -16.894 1.00 94.06 174 GLY A O 1
ATOM 1419 N N . ASP A 1 175 ? -3.152 -9.328 -19.027 1.00 96.75 175 ASP A N 1
ATOM 1420 C CA . ASP A 1 175 ? -1.722 -9.204 -19.335 1.00 96.75 175 ASP A CA 1
ATOM 1421 C C . ASP A 1 175 ? -1.137 -7.812 -19.021 1.00 96.75 175 ASP A C 1
ATOM 1423 O O . ASP A 1 175 ? 0.082 -7.637 -19.068 1.00 96.75 175 ASP A O 1
ATOM 1427 N N . CYS A 1 176 ? -1.989 -6.822 -18.730 1.00 98.00 176 CYS A N 1
ATOM 1428 C CA . CYS A 1 176 ? -1.623 -5.433 -18.451 1.00 98.00 176 CYS A CA 1
ATOM 1429 C C . CYS A 1 176 ? -2.804 -4.688 -17.797 1.00 98.00 176 CYS A C 1
ATOM 1431 O O . CYS A 1 176 ? -3.752 -4.274 -18.474 1.00 98.00 176 CYS A O 1
ATOM 1433 N N . SER A 1 177 ? -2.734 -4.496 -16.482 1.00 98.12 177 SER A N 1
ATOM 1434 C CA . SER A 1 177 ? -3.669 -3.682 -15.700 1.00 98.12 177 SER A CA 1
ATOM 1435 C C . SER A 1 177 ? -2.928 -2.497 -15.093 1.00 98.12 177 SER A C 1
ATOM 1437 O O . SER A 1 177 ? -1.890 -2.671 -14.458 1.00 98.12 177 SER A O 1
ATOM 1439 N N . GLN A 1 178 ? -3.424 -1.288 -15.347 1.00 98.44 178 GLN A N 1
ATOM 1440 C CA . GLN A 1 178 ? -2.738 -0.034 -15.052 1.00 98.44 178 GLN A CA 1
ATOM 1441 C C . GLN A 1 178 ? -3.652 0.928 -14.308 1.00 98.44 178 GLN A C 1
ATOM 1443 O O . GLN A 1 178 ? -4.750 1.236 -14.784 1.00 98.44 178 GLN A O 1
ATOM 1448 N N . VAL A 1 179 ? -3.152 1.442 -13.183 1.00 97.25 179 VAL A N 1
ATOM 1449 C CA . VAL A 1 179 ? -3.851 2.439 -12.361 1.00 97.25 179 VAL A CA 1
ATOM 1450 C C . VAL A 1 179 ? -4.149 3.683 -13.206 1.00 97.25 179 VAL A C 1
ATOM 1452 O O . VAL A 1 179 ? -3.422 3.992 -14.150 1.00 97.25 179 VAL A O 1
ATOM 1455 N N . GLY A 1 180 ? -5.258 4.368 -12.918 1.00 95.75 180 GLY A N 1
ATOM 1456 C CA . GLY A 1 180 ? -5.744 5.486 -13.735 1.00 95.75 180 GLY A CA 1
ATOM 1457 C C . GLY A 1 180 ? -4.813 6.699 -13.790 1.00 95.75 180 GLY A C 1
ATOM 1458 O O . GLY A 1 180 ? -4.710 7.352 -14.831 1.00 95.75 180 GLY A O 1
ATOM 1459 N N . GLU A 1 181 ? -4.121 6.997 -12.691 1.00 94.94 181 GLU A N 1
ATOM 1460 C CA . GLU A 1 181 ? -3.198 8.129 -12.603 1.00 94.94 181 GLU A CA 1
ATOM 1461 C C . GLU A 1 181 ? -1.788 7.744 -13.089 1.00 94.94 181 GLU A C 1
ATOM 1463 O O . GLU A 1 181 ? -1.288 6.671 -12.733 1.00 94.94 181 GLU A O 1
ATOM 1468 N N . PRO A 1 182 ? -1.123 8.590 -13.902 1.00 95.69 182 PRO A N 1
ATOM 1469 C CA . PRO A 1 182 ? 0.288 8.406 -14.217 1.00 95.69 182 PRO A CA 1
ATOM 1470 C C . PRO A 1 182 ? 1.143 8.425 -12.948 1.00 95.69 182 PRO A C 1
ATOM 1472 O O . PRO A 1 182 ? 1.091 9.380 -12.180 1.00 95.69 182 PRO A O 1
ATOM 1475 N N . ALA A 1 183 ? 1.994 7.417 -12.776 1.00 92.25 183 ALA A N 1
ATOM 1476 C CA . ALA A 1 183 ? 2.984 7.384 -11.705 1.00 92.25 183 ALA A CA 1
ATOM 1477 C C . ALA A 1 183 ? 4.113 8.399 -11.954 1.00 92.25 183 ALA A C 1
ATOM 1479 O O . ALA A 1 183 ? 4.628 9.010 -11.023 1.00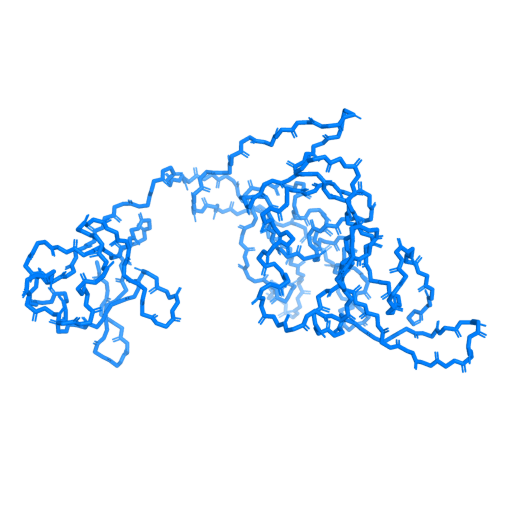 92.25 183 ALA A O 1
ATOM 1480 N N . ASN A 1 184 ? 4.506 8.582 -13.221 1.00 92.38 184 ASN A N 1
ATOM 1481 C CA . ASN A 1 184 ? 5.519 9.556 -13.633 1.00 92.38 184 ASN A CA 1
ATOM 1482 C C . ASN A 1 184 ? 5.437 9.834 -15.150 1.00 92.38 184 ASN A C 1
ATOM 1484 O O . ASN A 1 184 ? 4.555 9.327 -15.848 1.00 92.38 184 ASN A O 1
ATOM 1488 N N . HIS A 1 185 ? 6.379 10.614 -15.679 1.00 93.25 185 HIS A N 1
ATOM 1489 C CA . HIS A 1 185 ? 6.653 10.766 -17.105 1.00 93.25 185 HIS A CA 1
ATOM 1490 C C . HIS A 1 185 ? 8.099 10.358 -17.388 1.00 93.25 185 HIS A C 1
ATOM 1492 O O . HIS A 1 185 ? 9.015 10.900 -16.781 1.00 93.25 185 HIS A O 1
ATOM 1498 N N . MET A 1 186 ? 8.302 9.440 -18.332 1.00 93.62 186 MET A N 1
ATOM 1499 C CA . MET A 1 186 ? 9.635 8.975 -18.734 1.00 93.62 186 MET A CA 1
ATOM 1500 C C . MET A 1 186 ? 9.893 9.275 -20.208 1.00 93.62 186 MET A C 1
ATOM 1502 O O . MET A 1 186 ? 8.955 9.331 -21.016 1.00 93.62 186 MET A O 1
ATOM 1506 N N . TYR A 1 187 ? 11.165 9.457 -20.569 1.00 94.88 187 TYR A N 1
ATOM 1507 C CA . TYR A 1 187 ? 11.554 9.603 -21.967 1.00 94.88 187 TYR A CA 1
ATOM 1508 C C . TYR A 1 187 ? 11.468 8.247 -22.675 1.00 94.88 187 TYR A C 1
ATOM 1510 O O . TYR A 1 187 ? 12.120 7.272 -22.290 1.00 94.88 187 TYR A O 1
ATOM 1518 N N . ASP A 1 188 ? 10.644 8.178 -23.719 1.00 94.50 188 ASP A N 1
ATOM 1519 C CA . ASP A 1 188 ? 10.483 6.990 -24.545 1.00 94.50 188 ASP A CA 1
ATOM 1520 C C . ASP A 1 188 ? 11.405 7.056 -25.768 1.00 94.50 188 ASP A C 1
ATOM 1522 O O . ASP A 1 188 ? 11.088 7.726 -26.748 1.00 94.50 188 ASP A O 1
ATOM 1526 N N . ASN A 1 189 ? 12.493 6.283 -25.744 1.00 89.94 189 ASN A N 1
ATOM 1527 C CA . ASN A 1 189 ? 13.457 6.179 -26.848 1.00 89.94 189 ASN A CA 1
ATOM 1528 C C . ASN A 1 189 ? 12.862 5.666 -28.175 1.00 89.94 189 ASN A C 1
ATOM 1530 O O . ASN A 1 189 ? 13.479 5.850 -29.216 1.00 89.94 189 ASN A O 1
ATOM 1534 N N . VAL A 1 190 ? 11.701 5.001 -28.159 1.00 90.12 190 VAL A N 1
ATOM 1535 C CA . VAL A 1 190 ? 11.038 4.498 -29.377 1.00 90.12 190 VAL A CA 1
ATOM 1536 C C . VAL A 1 190 ? 10.224 5.602 -30.043 1.00 90.12 190 VAL A C 1
ATOM 1538 O O . VAL A 1 190 ? 10.223 5.728 -31.262 1.00 90.12 190 VAL A O 1
ATOM 1541 N N . SER A 1 191 ? 9.508 6.391 -29.240 1.00 90.38 191 SER A N 1
ATOM 1542 C CA . SER A 1 191 ? 8.657 7.479 -29.745 1.00 90.38 191 SER A CA 1
ATOM 1543 C C . SER A 1 191 ? 9.336 8.853 -29.754 1.00 90.38 191 SER A C 1
ATOM 1545 O O . SER A 1 191 ? 8.743 9.804 -30.263 1.00 90.38 191 SER A O 1
ATOM 1547 N N . GLU A 1 192 ? 10.535 8.947 -29.169 1.00 93.62 192 GLU A N 1
ATOM 1548 C CA . GLU A 1 192 ? 11.341 10.159 -28.958 1.00 93.62 192 GLU A CA 1
ATOM 1549 C C . GLU A 1 192 ? 10.586 11.276 -28.219 1.00 93.62 192 GLU A C 1
ATOM 1551 O O . GLU A 1 192 ? 10.702 12.464 -28.523 1.00 93.62 192 GLU A O 1
ATOM 1556 N N . LYS A 1 193 ? 9.746 10.893 -27.252 1.00 94.31 193 LYS A N 1
ATOM 1557 C CA . LYS A 1 193 ? 8.876 11.813 -26.510 1.00 94.31 193 LYS A CA 1
ATOM 1558 C C . LYS A 1 193 ? 8.826 11.463 -25.034 1.00 94.31 193 LYS A C 1
ATOM 1560 O O . LYS A 1 193 ? 8.875 10.294 -24.657 1.00 94.31 193 LYS A O 1
ATOM 1565 N N . MET A 1 194 ? 8.619 12.486 -24.210 1.00 95.75 194 MET A N 1
ATOM 1566 C CA . MET A 1 194 ? 8.164 12.288 -22.836 1.00 95.75 194 MET A CA 1
ATOM 1567 C C . MET A 1 194 ? 6.745 11.724 -22.865 1.00 95.75 194 MET A C 1
ATOM 1569 O O . MET A 1 194 ? 5.845 12.319 -23.465 1.00 95.75 194 MET A O 1
ATOM 1573 N N . ARG A 1 195 ? 6.543 10.572 -22.232 1.00 96.62 195 ARG A N 1
ATOM 1574 C CA . ARG A 1 195 ? 5.244 9.899 -22.159 1.00 96.62 195 ARG A CA 1
ATOM 1575 C C . ARG A 1 195 ? 4.925 9.529 -20.709 1.00 96.62 195 ARG A C 1
ATOM 1577 O O . ARG A 1 195 ? 5.842 9.201 -19.956 1.00 96.62 195 ARG A O 1
ATOM 1584 N N . PRO A 1 196 ? 3.641 9.559 -20.315 1.00 97.06 196 PRO A N 1
ATOM 1585 C CA . PRO A 1 196 ? 3.236 9.102 -18.997 1.00 97.06 196 PRO A CA 1
ATOM 1586 C C . PRO A 1 196 ? 3.470 7.597 -18.855 1.00 97.06 196 PRO A C 1
ATOM 1588 O O . PRO A 1 196 ? 3.274 6.825 -19.804 1.00 97.06 196 PRO A O 1
ATOM 1591 N N . VAL A 1 197 ? 3.850 7.197 -17.650 1.00 97.06 197 VAL A N 1
ATOM 1592 C CA . VAL A 1 197 ? 4.006 5.807 -17.226 1.00 97.06 197 VAL A CA 1
ATOM 1593 C C . VAL A 1 197 ? 3.105 5.543 -16.032 1.00 97.06 197 VAL A C 1
ATOM 1595 O O . VAL A 1 197 ? 2.813 6.449 -15.256 1.00 97.06 197 VAL A O 1
ATOM 1598 N N . TYR A 1 198 ? 2.636 4.311 -15.903 1.00 97.81 198 TYR A N 1
ATOM 1599 C CA . TYR A 1 198 ? 1.579 3.930 -14.978 1.00 97.81 198 TYR A CA 1
ATOM 1600 C C . TYR A 1 198 ? 2.022 2.732 -14.147 1.00 97.81 198 TYR A C 1
ATOM 1602 O O . TYR A 1 198 ? 2.665 1.815 -14.669 1.00 97.81 198 TYR A O 1
ATOM 1610 N N . THR A 1 199 ? 1.634 2.715 -12.873 1.00 97.62 199 THR A N 1
ATOM 1611 C CA . THR A 1 199 ? 1.751 1.537 -12.005 1.00 97.62 199 THR A CA 1
ATOM 1612 C C . THR A 1 199 ? 1.049 0.364 -12.675 1.00 97.62 199 THR A C 1
ATOM 1614 O O . THR A 1 199 ? -0.151 0.438 -12.950 1.00 97.62 199 THR A O 1
ATOM 1617 N N . THR A 1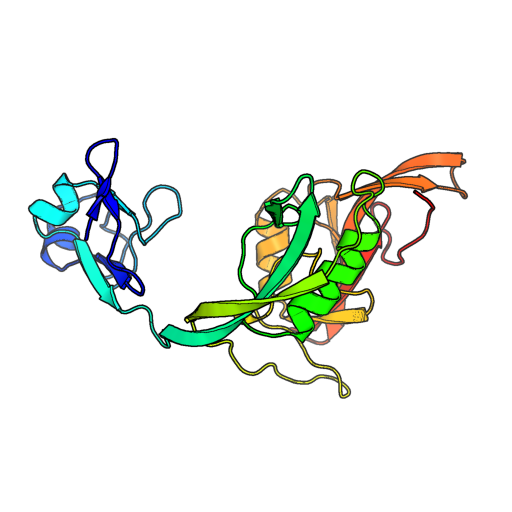 200 ? 1.803 -0.688 -12.987 1.00 98.50 200 THR A N 1
ATOM 1618 C CA . THR A 1 200 ? 1.345 -1.774 -13.858 1.00 98.50 200 THR A CA 1
ATOM 1619 C C . THR A 1 200 ? 1.446 -3.129 -13.171 1.00 98.50 200 THR A C 1
ATOM 1621 O O . THR A 1 200 ? 2.474 -3.455 -12.580 1.00 98.50 200 THR A O 1
ATOM 1624 N N . PHE A 1 201 ? 0.408 -3.946 -13.330 1.00 98.56 201 PHE A N 1
ATOM 1625 C CA . PHE A 1 201 ? 0.366 -5.346 -12.918 1.00 98.56 201 PHE A CA 1
ATOM 1626 C C . PHE A 1 201 ? 0.019 -6.245 -14.108 1.00 98.56 201 PHE A C 1
ATOM 1628 O O . PHE A 1 201 ? -0.688 -5.830 -15.033 1.00 98.56 201 PHE A O 1
ATOM 1635 N N . LYS A 1 202 ? 0.476 -7.497 -14.082 1.00 98.44 202 LYS A N 1
ATOM 1636 C CA . LYS A 1 202 ? 0.029 -8.548 -15.009 1.00 98.44 202 LYS A CA 1
ATOM 1637 C C . LYS A 1 202 ? -0.320 -9.816 -14.241 1.00 98.44 202 LYS A C 1
ATOM 1639 O O . LYS A 1 202 ? 0.376 -10.190 -13.302 1.00 98.44 202 LYS A O 1
ATOM 1644 N N . ARG A 1 203 ? -1.376 -10.506 -14.647 1.00 98.25 203 ARG A N 1
ATOM 1645 C CA . ARG A 1 203 ? -1.795 -11.765 -14.038 1.00 98.25 203 ARG A CA 1
ATOM 1646 C C . ARG A 1 203 ? -0.874 -12.891 -14.493 1.00 98.25 203 ARG A C 1
ATOM 1648 O O . ARG A 1 203 ? -0.665 -13.075 -15.692 1.00 98.25 203 ARG A O 1
ATOM 1655 N N . VAL A 1 204 ? -0.348 -13.654 -13.539 1.00 98.06 204 VAL A N 1
ATOM 1656 C CA . VAL A 1 204 ? 0.554 -14.793 -13.796 1.00 98.06 204 VAL A CA 1
ATOM 1657 C C . VAL A 1 204 ? -0.058 -16.141 -13.407 1.00 98.06 204 VAL A C 1
ATOM 1659 O O . VAL A 1 204 ? 0.398 -17.172 -13.897 1.00 98.06 204 VAL A O 1
ATOM 1662 N N . ALA A 1 205 ? -1.092 -16.137 -12.564 1.00 97.69 205 ALA A N 1
ATOM 1663 C CA . ALA A 1 205 ? -1.947 -17.280 -12.241 1.00 97.69 205 ALA A CA 1
ATOM 1664 C C . ALA A 1 205 ? -3.280 -16.785 -11.651 1.00 97.69 205 ALA A C 1
ATOM 1666 O O . ALA A 1 205 ? -3.488 -15.579 -11.511 1.00 97.69 205 ALA A O 1
ATOM 1667 N N . GLU A 1 206 ? -4.175 -17.708 -11.300 1.00 95.50 206 GLU A N 1
ATOM 1668 C CA . GLU A 1 206 ? -5.367 -17.399 -10.499 1.00 95.50 206 GLU A CA 1
ATOM 1669 C C . GLU A 1 206 ? -4.964 -16.721 -9.179 1.00 95.50 206 GLU A C 1
ATOM 1671 O O . GLU A 1 206 ? -3.948 -17.086 -8.568 1.00 95.50 206 GLU A O 1
ATOM 1676 N N . ASP A 1 207 ? -5.690 -15.662 -8.814 1.00 95.31 207 ASP A N 1
ATOM 1677 C CA . ASP A 1 207 ? -5.454 -14.786 -7.660 1.00 95.31 207 ASP A CA 1
ATOM 1678 C C . ASP A 1 207 ? -4.036 -14.187 -7.551 1.00 95.31 207 ASP A C 1
ATOM 1680 O O . ASP A 1 207 ? -3.687 -13.617 -6.515 1.00 95.31 207 ASP A O 1
ATOM 1684 N N . THR A 1 208 ? -3.177 -14.331 -8.572 1.00 98.38 208 THR A N 1
ATOM 1685 C CA . THR A 1 208 ? -1.736 -14.032 -8.499 1.00 98.38 208 THR A CA 1
ATOM 1686 C C . THR A 1 208 ? -1.311 -13.076 -9.604 1.00 98.38 208 THR A C 1
ATOM 1688 O O . THR A 1 208 ? -1.323 -13.415 -10.793 1.00 98.38 208 THR A O 1
ATOM 1691 N N . TRP A 1 209 ? -0.846 -11.902 -9.195 1.00 98.69 209 TRP A N 1
ATOM 1692 C CA . TRP A 1 209 ? -0.428 -10.833 -10.089 1.00 98.69 209 TRP A CA 1
ATOM 1693 C C . TRP A 1 209 ? 1.023 -10.454 -9.834 1.00 98.69 209 TRP A C 1
ATOM 1695 O O . TRP A 1 209 ? 1.474 -10.453 -8.699 1.00 98.69 209 TRP A O 1
ATOM 1705 N N . GLU A 1 210 ? 1.761 -10.145 -10.891 1.00 98.69 210 GLU A N 1
ATOM 1706 C CA . GLU A 1 210 ? 3.132 -9.651 -10.826 1.00 98.69 210 GLU A CA 1
ATOM 1707 C C . GLU A 1 210 ? 3.141 -8.133 -11.011 1.00 98.69 210 GLU A C 1
ATOM 1709 O O . GLU A 1 210 ? 2.506 -7.615 -11.936 1.00 98.69 210 GLU A O 1
ATOM 1714 N N . TYR A 1 211 ? 3.873 -7.426 -10.153 1.00 98.56 211 TYR A N 1
ATOM 1715 C CA . TYR A 1 211 ? 4.142 -6.004 -10.310 1.00 98.56 211 TYR A CA 1
ATOM 1716 C C . TYR A 1 211 ? 5.193 -5.781 -11.404 1.00 98.56 211 TYR A C 1
ATOM 1718 O O . TYR A 1 211 ? 6.310 -6.294 -11.337 1.00 98.56 211 TYR A O 1
ATOM 1726 N N . CYS A 1 212 ? 4.837 -4.998 -12.420 1.00 98.25 212 CYS A N 1
ATOM 1727 C CA . CYS A 1 212 ? 5.688 -4.711 -13.576 1.00 98.25 212 CYS A CA 1
ATOM 1728 C C . CYS A 1 212 ? 6.422 -3.368 -13.466 1.00 98.25 212 CYS A C 1
ATOM 1730 O O . CYS A 1 212 ? 7.170 -3.017 -14.379 1.00 98.25 212 CYS A O 1
ATOM 1732 N N . GLY A 1 213 ? 6.198 -2.608 -12.390 1.00 96.44 213 GLY A N 1
ATOM 1733 C CA . GLY A 1 213 ? 6.746 -1.265 -12.232 1.00 96.44 213 GLY A CA 1
ATOM 1734 C C . GLY A 1 213 ? 5.935 -0.183 -12.950 1.00 96.44 213 GLY A C 1
ATOM 1735 O O . GLY A 1 213 ? 4.741 -0.342 -13.226 1.00 96.44 213 GLY A O 1
ATOM 1736 N N . SER A 1 214 ? 6.600 0.926 -13.271 1.00 96.00 214 SER A N 1
ATOM 1737 C CA . SER A 1 214 ? 6.034 2.042 -14.037 1.00 96.00 214 SER A CA 1
ATOM 1738 C C . SER A 1 214 ? 6.212 1.803 -15.537 1.00 96.00 214 SER A C 1
ATOM 1740 O O . SER A 1 214 ? 7.287 2.034 -16.089 1.00 96.00 214 SER A O 1
ATOM 1742 N N . CYS A 1 215 ? 5.164 1.337 -16.217 1.00 97.38 215 CYS A N 1
ATOM 1743 C CA . CYS A 1 215 ? 5.206 1.021 -17.651 1.00 97.38 215 CYS A CA 1
ATOM 1744 C C . CYS A 1 215 ? 4.452 2.060 -18.484 1.00 97.38 215 CYS A C 1
ATOM 1746 O O . CYS A 1 215 ? 3.493 2.678 -18.020 1.00 97.38 215 CYS A O 1
ATOM 1748 N N . PHE A 1 216 ? 4.835 2.229 -19.751 1.00 97.50 216 PHE A N 1
ATOM 1749 C CA . PHE A 1 216 ? 4.035 3.024 -20.683 1.00 97.50 216 PHE A CA 1
ATOM 1750 C C . PHE A 1 216 ? 2.637 2.422 -20.862 1.00 97.50 216 PHE A C 1
ATOM 1752 O O . PHE A 1 216 ? 2.413 1.223 -20.677 1.00 97.50 216 PHE A O 1
ATOM 1759 N N . ARG A 1 217 ? 1.671 3.269 -21.226 1.00 96.94 217 ARG A N 1
ATOM 1760 C CA . ARG A 1 217 ? 0.273 2.847 -21.360 1.00 96.94 217 ARG A CA 1
ATOM 1761 C C . ARG A 1 217 ? 0.119 1.647 -22.304 1.00 96.94 217 ARG A C 1
ATOM 1763 O O . ARG A 1 217 ? 0.514 1.727 -23.465 1.00 96.94 217 ARG A O 1
ATOM 1770 N N . GLY A 1 218 ? -0.523 0.586 -21.816 1.00 96.88 218 GLY A N 1
ATOM 1771 C CA . GLY A 1 218 ? -0.797 -0.653 -22.547 1.00 96.88 218 GLY A CA 1
ATOM 1772 C C . GLY A 1 218 ? 0.375 -1.636 -22.632 1.00 96.88 218 GLY A C 1
ATOM 1773 O O . GLY A 1 218 ? 0.205 -2.691 -23.248 1.00 96.88 218 GLY A O 1
ATOM 1774 N N . GLU A 1 219 ? 1.518 -1.306 -22.029 1.00 97.06 219 GLU A N 1
ATOM 1775 C CA . GLU A 1 219 ? 2.729 -2.128 -21.954 1.00 97.06 219 GLU A CA 1
ATOM 1776 C C . GLU A 1 219 ? 2.902 -2.712 -20.539 1.00 97.06 219 GLU A C 1
ATOM 1778 O O . GLU A 1 219 ? 2.329 -2.206 -19.576 1.00 97.06 219 GLU A O 1
ATOM 1783 N N . ASN A 1 220 ? 3.692 -3.780 -20.396 1.00 96.75 220 ASN A N 1
ATOM 1784 C CA . ASN A 1 220 ? 3.909 -4.491 -19.125 1.00 96.75 220 ASN A CA 1
ATOM 1785 C C . ASN A 1 220 ? 5.392 -4.786 -18.831 1.00 96.75 220 ASN A C 1
ATOM 1787 O O . ASN A 1 220 ? 5.707 -5.695 -18.062 1.00 96.75 220 ASN A O 1
ATOM 1791 N N . ILE A 1 221 ? 6.292 -4.026 -19.459 1.00 95.69 221 ILE A N 1
ATOM 1792 C CA . ILE A 1 221 ? 7.737 -4.068 -19.233 1.00 95.69 221 ILE A CA 1
ATOM 1793 C C . ILE A 1 221 ? 8.191 -2.643 -18.924 1.00 95.69 221 ILE A C 1
ATOM 1795 O O . ILE A 1 221 ? 8.022 -1.746 -19.756 1.00 95.69 221 ILE A O 1
ATOM 1799 N N . GLN A 1 222 ? 8.774 -2.434 -17.742 1.00 93.44 222 GLN A N 1
ATOM 1800 C CA . GLN A 1 222 ? 9.340 -1.140 -17.380 1.00 93.44 222 GLN A CA 1
ATOM 1801 C C . GLN A 1 222 ? 10.554 -0.840 -18.265 1.00 93.44 222 GLN A C 1
ATOM 1803 O O . GLN A 1 222 ? 11.509 -1.613 -18.339 1.00 93.44 222 GLN A O 1
ATOM 1808 N N . ARG A 1 223 ? 10.499 0.301 -18.949 1.00 91.69 223 ARG A N 1
ATOM 1809 C CA . ARG A 1 223 ? 11.543 0.827 -19.831 1.00 91.69 223 ARG A CA 1
ATOM 1810 C C . ARG A 1 223 ? 11.463 2.352 -19.847 1.00 91.69 223 ARG A C 1
ATOM 1812 O O . ARG A 1 223 ? 10.447 2.914 -19.453 1.00 91.69 223 ARG A O 1
ATOM 1819 N N . GLY A 1 224 ? 12.482 2.998 -20.400 1.00 79.19 224 GLY A N 1
ATOM 1820 C CA . GLY A 1 224 ? 12.587 4.457 -20.419 1.00 79.19 224 GLY A CA 1
ATOM 1821 C C . GLY A 1 224 ? 13.520 4.958 -19.325 1.00 79.19 224 GLY A C 1
ATOM 1822 O O . GLY A 1 224 ? 13.866 4.217 -18.407 1.00 79.19 224 GLY A O 1
ATOM 1823 N N . ASN A 1 225 ? 13.954 6.204 -19.475 1.00 74.00 225 ASN A N 1
ATOM 1824 C CA . ASN A 1 225 ? 14.885 6.848 -18.557 1.00 74.00 225 ASN A CA 1
ATOM 1825 C C . ASN A 1 225 ? 14.213 8.084 -17.947 1.00 74.00 225 ASN A C 1
ATOM 1827 O O . ASN A 1 225 ? 13.457 8.778 -18.642 1.00 74.00 225 ASN A O 1
ATOM 1831 N N . ASN A 1 226 ? 14.494 8.315 -16.662 1.00 60.62 226 ASN A N 1
ATOM 1832 C CA . ASN A 1 226 ? 14.161 9.554 -15.956 1.00 60.62 226 ASN A CA 1
ATOM 1833 C C . ASN A 1 226 ? 15.087 10.699 -16.376 1.00 60.62 226 ASN A C 1
ATOM 1835 O O . ASN A 1 226 ? 16.274 10.420 -16.667 1.00 60.62 226 ASN A O 1
#

Mean predicted aligned error: 5.54 Å

Sequence (226 aa):
MEKIFNNRYKADEGKYFVLTEKGKRNVPAYKNISVGESVAEGYDSTIAAERFVENGYLTETPIPDWIESTGYEVVYDRKGNTIHVGNTVIFPAREIAEKYLTHAENYSWIKEKLYIRECIYRGPKIKECRQYNGKKVYNESWYYGPDALEVGDLVEEKIVDEAMNMLPPACMRGDCSQVGEPANHMYDNVSEKMRPVYTTFKRVAEDTWEYCGSCFRGENIQRGNN

Organism: NCBI:txid166486

Radius of gyration: 20.92 Å; Cα contacts (8 Å, |Δi|>4): 475; chains: 1; bounding box: 54×41×53 Å

Nearest PDB structures (foldseek):
  6c9g-assembly1_A  TM=3.562E-01  e=2.441E-01  Homo sapiens

Secondary structure (DSSP, 8-state):
-EEETTTEEEPPTTEEEEE-HHHHHH-GGGTTSPTTSB--BTTBTTEEEHHHHHTTSEEEEEPTTEEEEEEEEEEEEETTEEEESS----BSSHHHHHHHHHHHTT-TT--SPEEEEEEEEEEEPPPPPEEETTEEEE-GGG---GGG--TT-EEEHHHHHHHHHSS--SEEETTEEEEEEEEEEEEETTTTEEEEEEEEEEEEETTEEEEEEEEETT--S---B-

Solvent-accessible surface area (backbone atoms only — not comparable to full-atom values): 12473 Å² total; per-residue (Å²): 101,48,84,48,81,89,62,21,30,33,42,41,91,65,30,24,29,20,32,27,70,62,17,43,76,73,35,79,91,36,65,87,54,55,71,68,38,74,46,57,52,96,83,35,30,39,34,44,51,36,73,41,45,79,72,49,22,33,45,79,41,74,47,74,63,56,42,79,46,71,13,23,33,41,28,32,66,57,95,92,38,82,40,59,66,92,52,85,66,63,30,74,43,62,71,44,34,51,34,30,43,62,49,56,71,68,41,85,88,60,86,59,71,73,45,79,44,82,47,81,22,75,45,64,61,66,68,88,56,55,74,56,96,91,37,64,29,39,45,70,72,68,60,76,56,74,54,37,52,53,71,72,40,34,30,33,43,67,57,54,52,54,51,41,70,75,39,76,48,69,26,87,43,64,72,27,30,22,32,39,60,65,72,47,67,29,41,33,84,88,79,75,39,78,41,58,15,17,47,23,33,26,55,79,52,87,64,31,26,31,34,28,39,56,7,44,83,84,44,61,61,58,65,65,47,128